Protein AF-A0A3M5FQ33-F1 (afdb_monomer)

Solvent-accessible surface area (backbone atoms only — not comparable to full-atom values): 16520 Å² total; per-residue (Å²): 130,88,76,82,61,100,46,73,65,63,58,57,71,30,34,37,80,88,41,33,61,64,54,51,51,47,48,50,53,25,56,71,36,46,85,63,79,51,74,35,72,46,76,41,37,38,54,44,98,86,71,50,72,44,37,26,41,37,37,46,52,69,48,56,50,100,86,26,49,74,74,46,78,52,69,52,78,41,83,42,37,75,59,52,51,50,54,50,52,49,49,52,52,50,52,52,49,52,54,53,44,63,75,68,64,42,12,36,37,39,36,44,31,56,96,57,37,86,80,45,88,77,38,52,36,43,66,34,69,48,31,35,45,76,38,64,35,83,47,58,88,80,48,46,58,42,69,58,60,54,64,75,27,36,36,78,91,40,36,65,61,51,53,49,45,51,51,51,25,56,68,35,45,83,66,77,52,74,37,72,48,75,44,38,38,48,30,71,89,64,53,74,42,38,30,39,40,37,50,50,70,50,53,50,99,86,23,43,40,44,35,37,41,34,38,36,36,86,42,38,71,58,53,53,52,51,54,50,51,53,52,50,52,51,51,52,51,52,49,55,53,51,52,53,53,50,51,53,52,40,53,51,52,36,52,51,19,55,51,43,31,52,53,17,51,52,44,32,55,52,16,60,72,52,45,84,83,12,53,71,51,32,55,53,17,52,52,47,28,52,49,18,49,54,48,35,56,53,34,53,52,54,53,57,63,75,74,109

pLDDT: mean 92.32, std 6.96, range [39.12, 98.56]

Secondary structure (DSSP, 8-state):
-----SSHHHHHTTB-HHHHHHHHHHHHHHHH-TTS-S-EEEEEEEE-TTS-EEEEEEEEEEEE-TT--EEEEEEEEEE-HHHHHHHHHHHHHHHHHHHHHHHH--EEEEEE-GGG-TT-TTPPEEE-HHHHHHTT--STTTS-SSHHHHHTTB-HHHHHHHHHHHHHHHH-TTS-S-EEEEEEEE-TTS-EEEEEEEEEEEE-TTS-EEEEEEEEEE-HHHHHHHHHHHHHHHHHHHHHHHHHHHHHHHHHHHHHHHHHHHHHHHHHHHHHHTGGGGHHHHHHHHHHHHHHHHHHHHHHHHHHHHT-

Radius of gyration: 44.94 Å; Cα contacts (8 Å, |Δi|>4): 399; chains: 1; bounding box: 89×51×137 Å

Sequence (308 aa):
FQSFPNVLASWADRLHPQDKQATLDAFAKHLNDRSGNTPYRVKNRLAMKNGTYRWFYAQGETLRDARGTPLRVAGSLRDIHDELERDLEHDVIITRFELAREMLSDGLWDMEVIAGDPVNARNPFWWSPQFRRLLGFETVEEFPDVLDSWASRLHPDDKERSLTAFGAHLNDRTGKTPFDIEYRLKMKTGEYRWFRARGQTRRNPEGIPLRVVGALVDVHLKHEQDALRDTEAQHQKNLEENITQLTQIVGTIQSIASQTNLLALNAAIEAARAGEAGRGFAVVADEVRKLATRTTEATEQAASMMSR

Nearest PDB structures (foldseek):
  3mr0-assembly2_B  TM=8.328E-01  e=2.052E-13  Burkholderia thailandensis E264
  8a7f-assembly1_A  TM=5.664E-01  e=5.615E-09  Pseudomonas putida KT2440
  6ph2-assembly2_D  TM=7.435E-01  e=2.831E-07  Brucella melitensis bv. 1 str. 16M
  8a6x-assembly1_B  TM=5.407E-01  e=4.986E-09  Pseudomonas putida KT2440
  6hmj-assembly2_D  TM=4.479E-01  e=1.017E-08  Nakamurella multipartita DSM 44233

Structure (mmCIF, N/CA/C/O backbone):
data_AF-A0A3M5FQ33-F1
#
_entry.id   AF-A0A3M5FQ33-F1
#
loop_
_atom_site.group_PDB
_atom_site.id
_atom_site.type_symbol
_atom_site.label_atom_id
_atom_site.label_alt_id
_atom_site.label_comp_id
_atom_site.label_asym_id
_atom_site.label_entity_id
_atom_site.label_seq_id
_atom_site.pdbx_PDB_ins_code
_atom_site.Cartn_x
_atom_site.Cartn_y
_atom_site.Cartn_z
_atom_site.occupancy
_atom_site.B_iso_or_equiv
_atom_site.auth_seq_id
_atom_site.auth_comp_id
_atom_site.auth_asym_id
_atom_site.auth_atom_id
_atom_site.pdbx_PDB_model_num
ATOM 1 N N . PHE A 1 1 ? 21.260 -34.114 -51.023 1.00 39.12 1 PHE A N 1
ATOM 2 C CA . PHE A 1 1 ? 21.438 -32.651 -51.073 1.00 39.12 1 PHE A CA 1
ATOM 3 C C . PHE A 1 1 ? 20.560 -32.100 -52.186 1.00 39.12 1 PHE A C 1
ATOM 5 O O . PHE A 1 1 ? 20.984 -32.140 -53.331 1.00 39.12 1 PHE A O 1
ATOM 12 N N . GLN A 1 2 ? 19.325 -31.665 -51.914 1.00 47.50 2 GLN A N 1
ATOM 13 C CA . GLN A 1 2 ? 18.609 -30.886 -52.932 1.00 47.50 2 GLN A CA 1
ATOM 14 C C . GLN A 1 2 ? 19.310 -29.530 -53.017 1.00 47.50 2 GLN A C 1
ATOM 16 O O . GLN A 1 2 ? 19.294 -28.748 -52.067 1.00 47.50 2 GLN A O 1
ATOM 21 N N . SER A 1 3 ? 20.054 -29.352 -54.106 1.00 52.97 3 SER A N 1
ATOM 22 C CA . SER A 1 3 ? 20.810 -28.151 -54.440 1.00 52.97 3 SER A CA 1
ATOM 23 C C . SER A 1 3 ? 19.900 -26.937 -54.334 1.00 52.97 3 SER A C 1
ATOM 25 O O . SER A 1 3 ? 18.831 -26.946 -54.933 1.00 52.97 3 SER A O 1
ATOM 27 N N . PHE A 1 4 ? 20.314 -25.913 -53.591 1.00 63.84 4 PHE A N 1
ATOM 28 C CA . PHE A 1 4 ? 19.670 -24.604 -53.616 1.00 63.84 4 PHE A CA 1
ATOM 29 C C . PHE A 1 4 ? 20.177 -23.889 -54.874 1.00 63.84 4 PHE A C 1
ATOM 31 O O . PHE A 1 4 ? 21.342 -23.486 -54.895 1.00 63.84 4 PHE A O 1
ATOM 38 N N . PRO A 1 5 ? 19.393 -23.830 -55.966 1.00 72.38 5 PRO A N 1
ATOM 39 C CA . PRO A 1 5 ? 19.898 -23.289 -57.214 1.00 72.38 5 PRO A CA 1
ATOM 40 C C . PRO A 1 5 ? 20.062 -21.776 -57.064 1.00 72.38 5 PRO A C 1
ATOM 42 O O . PRO A 1 5 ? 19.206 -21.114 -56.477 1.00 72.38 5 PRO A O 1
ATOM 45 N N . ASN A 1 6 ? 21.153 -21.230 -57.605 1.00 76.19 6 ASN A N 1
ATOM 46 C CA . ASN A 1 6 ? 21.474 -19.799 -57.570 1.00 76.19 6 ASN A CA 1
ATOM 47 C C . ASN A 1 6 ? 20.593 -19.008 -58.559 1.00 76.19 6 ASN A C 1
ATOM 49 O O . ASN A 1 6 ? 21.090 -18.374 -59.486 1.00 76.19 6 ASN A O 1
ATOM 53 N N . VAL A 1 7 ? 19.273 -19.093 -58.386 1.00 81.00 7 VAL A N 1
ATOM 54 C CA . VAL A 1 7 ? 18.245 -18.433 -59.199 1.00 81.00 7 VAL A CA 1
ATOM 55 C C . VAL A 1 7 ? 17.264 -17.707 -58.287 1.00 81.00 7 VAL A C 1
ATOM 57 O O . VAL A 1 7 ? 16.931 -18.198 -57.215 1.00 81.00 7 VAL A O 1
ATOM 60 N N . LEU A 1 8 ? 16.762 -16.549 -58.713 1.00 75.94 8 LEU A N 1
ATOM 61 C CA . LEU A 1 8 ? 15.898 -15.703 -57.880 1.00 75.94 8 LEU A CA 1
ATOM 62 C C . LEU A 1 8 ? 14.641 -16.433 -57.369 1.00 75.94 8 LEU A C 1
ATOM 64 O O . LEU A 1 8 ? 14.233 -16.231 -56.226 1.00 75.94 8 LEU A O 1
ATOM 68 N N . ALA A 1 9 ? 14.063 -17.313 -58.193 1.00 80.00 9 ALA A N 1
ATOM 69 C CA . ALA A 1 9 ? 12.876 -18.090 -57.842 1.00 80.00 9 ALA A CA 1
ATOM 70 C C . ALA A 1 9 ? 13.089 -18.969 -56.595 1.00 80.00 9 ALA A C 1
ATOM 72 O O . ALA A 1 9 ? 12.206 -19.043 -55.747 1.00 80.00 9 ALA A O 1
ATOM 73 N N . SER A 1 10 ? 14.283 -19.550 -56.415 1.00 80.69 10 SER A N 1
ATOM 74 C CA . SER A 1 10 ? 14.558 -20.444 -55.280 1.00 80.69 10 SER A CA 1
ATOM 75 C C . SER A 1 10 ? 14.548 -19.717 -53.934 1.00 80.69 10 SER A C 1
ATOM 77 O O . SER A 1 10 ? 14.151 -20.286 -52.917 1.00 80.69 10 SER A O 1
ATOM 79 N N . TRP A 1 11 ? 14.955 -18.447 -53.927 1.00 84.06 11 TRP A N 1
ATOM 80 C CA . TRP A 1 11 ? 14.825 -17.569 -52.772 1.00 84.06 11 TRP A CA 1
ATOM 81 C C . TRP A 1 11 ? 13.379 -17.095 -52.594 1.00 84.06 11 TRP A C 1
ATOM 83 O O . TRP A 1 11 ? 12.848 -17.172 -51.487 1.00 84.06 11 TRP A O 1
ATOM 93 N N . ALA A 1 12 ? 12.724 -16.665 -53.677 1.00 85.50 12 ALA A N 1
ATOM 94 C CA . ALA A 1 12 ? 11.356 -16.154 -53.631 1.00 85.50 12 ALA A CA 1
ATOM 95 C C . ALA A 1 12 ? 10.343 -17.197 -53.121 1.00 85.50 12 ALA A C 1
ATOM 97 O O . ALA A 1 12 ? 9.366 -16.841 -52.464 1.00 85.50 12 ALA A O 1
ATOM 98 N N . ASP A 1 13 ? 10.578 -18.482 -53.379 1.00 88.81 13 ASP A N 1
ATOM 99 C CA . ASP A 1 13 ? 9.723 -19.582 -52.917 1.00 88.81 13 ASP A CA 1
ATOM 100 C C . ASP A 1 13 ? 9.889 -19.918 -51.433 1.00 88.81 13 ASP A C 1
ATOM 102 O O . ASP A 1 13 ? 9.043 -20.599 -50.860 1.00 88.81 13 ASP A O 1
ATOM 106 N N . ARG A 1 14 ? 10.939 -19.403 -50.786 1.00 89.25 14 ARG A N 1
ATOM 107 C CA . ARG A 1 14 ? 11.140 -19.530 -49.336 1.00 89.25 14 ARG A CA 1
ATOM 108 C C . ARG A 1 14 ? 10.591 -18.362 -48.536 1.00 89.25 14 ARG A C 1
ATOM 110 O O . ARG A 1 14 ? 10.575 -18.447 -47.309 1.00 89.25 14 ARG A O 1
ATOM 117 N N . LEU A 1 15 ? 10.172 -17.287 -49.197 1.00 93.62 15 LEU A N 1
ATOM 118 C CA . LEU A 1 15 ? 9.520 -16.170 -48.529 1.00 93.62 15 LEU A CA 1
ATOM 119 C C . LEU A 1 15 ? 8.188 -16.630 -47.953 1.00 93.62 15 LEU A C 1
ATOM 121 O O . LEU A 1 15 ? 7.402 -17.297 -48.628 1.00 93.62 15 LEU A O 1
ATOM 125 N N . HIS A 1 16 ? 7.919 -16.231 -46.715 1.00 95.50 16 HIS A N 1
ATOM 126 C CA . HIS A 1 16 ? 6.606 -16.433 -46.128 1.00 95.50 16 HIS A CA 1
ATOM 127 C C . HIS A 1 16 ? 5.525 -15.794 -47.019 1.00 95.50 16 HIS A C 1
ATOM 129 O O . HIS A 1 16 ? 5.730 -14.672 -47.494 1.00 95.50 16 HIS A O 1
ATOM 135 N N . PRO A 1 17 ? 4.364 -16.446 -47.236 1.00 94.94 17 PRO A N 1
ATOM 136 C CA . PRO A 1 17 ? 3.350 -15.971 -48.180 1.00 94.94 17 PRO A CA 1
ATOM 137 C C . PRO A 1 17 ? 2.920 -14.511 -47.975 1.00 94.94 17 PRO A C 1
ATOM 139 O O . PRO A 1 17 ? 2.756 -13.780 -48.946 1.00 94.94 17 PRO A O 1
ATOM 142 N N . GLN A 1 18 ? 2.802 -14.070 -46.718 1.00 96.38 18 GLN A N 1
ATOM 143 C CA . GLN A 1 18 ? 2.435 -12.687 -46.374 1.00 96.38 18 GLN A CA 1
ATOM 144 C C . GLN A 1 18 ? 3.541 -11.660 -46.675 1.00 96.38 18 GLN A C 1
ATOM 146 O O . GLN A 1 18 ? 3.238 -10.493 -46.898 1.00 96.38 18 GLN A O 1
ATOM 151 N N . ASP A 1 19 ? 4.808 -12.080 -46.706 1.00 95.38 19 ASP A N 1
ATOM 152 C CA . ASP A 1 19 ? 5.952 -11.179 -46.898 1.00 95.38 19 ASP A CA 1
ATOM 153 C C . ASP A 1 19 ? 6.406 -11.161 -48.366 1.00 95.38 19 ASP A C 1
ATOM 155 O O . ASP A 1 19 ? 7.109 -10.240 -48.790 1.00 95.38 19 ASP A O 1
ATOM 159 N N . LYS A 1 20 ? 6.021 -12.184 -49.147 1.00 93.50 20 LYS A N 1
ATOM 160 C CA . LYS A 1 20 ? 6.516 -12.442 -50.506 1.00 93.50 20 LYS A CA 1
ATOM 161 C C . LYS A 1 20 ? 6.286 -11.256 -51.438 1.00 93.50 20 LYS A C 1
ATOM 163 O O . LYS A 1 20 ? 7.246 -10.771 -52.029 1.00 93.50 20 LYS A O 1
ATOM 168 N N . GLN A 1 21 ? 5.051 -10.761 -51.526 1.00 94.19 21 GLN A N 1
ATOM 169 C CA . GLN A 1 21 ? 4.707 -9.663 -52.435 1.00 94.19 21 GLN A CA 1
ATOM 170 C C . GLN A 1 21 ? 5.479 -8.382 -52.086 1.00 94.19 21 GLN A C 1
ATOM 172 O O . GLN A 1 21 ? 6.223 -7.868 -52.915 1.00 94.19 21 GLN A O 1
ATOM 177 N N . ALA A 1 22 ? 5.399 -7.936 -50.829 1.00 95.12 22 ALA A N 1
ATOM 178 C CA . ALA A 1 22 ? 6.075 -6.722 -50.372 1.00 95.12 22 ALA A CA 1
ATOM 179 C C . ALA A 1 22 ? 7.606 -6.789 -50.542 1.00 95.12 22 ALA A C 1
ATOM 181 O O . ALA A 1 22 ? 8.237 -5.807 -50.935 1.00 95.12 22 ALA A O 1
ATOM 182 N N . THR A 1 23 ? 8.210 -7.956 -50.288 1.00 94.50 23 THR A N 1
ATOM 183 C CA . THR A 1 23 ? 9.653 -8.175 -50.475 1.00 94.50 23 THR A CA 1
ATOM 184 C C . THR A 1 23 ? 10.045 -8.057 -51.952 1.00 94.50 23 THR A C 1
ATOM 186 O O . THR A 1 23 ? 11.031 -7.393 -52.279 1.00 94.50 23 THR A O 1
ATOM 189 N N . LEU A 1 24 ? 9.281 -8.687 -52.852 1.00 93.25 24 LEU A N 1
ATOM 190 C CA . LEU A 1 24 ? 9.549 -8.649 -54.291 1.00 93.25 24 LEU A CA 1
ATOM 191 C C . LEU A 1 24 ? 9.332 -7.250 -54.875 1.00 93.25 24 LEU A C 1
ATOM 193 O O . LEU A 1 24 ? 10.144 -6.810 -55.686 1.00 93.25 24 LEU A O 1
ATOM 197 N N . ASP A 1 25 ? 8.314 -6.525 -54.417 1.00 94.69 25 ASP A N 1
ATOM 198 C CA . ASP A 1 25 ? 8.051 -5.150 -54.845 1.00 94.69 25 ASP A CA 1
ATOM 199 C C . ASP A 1 25 ? 9.173 -4.202 -54.411 1.00 94.69 25 ASP A C 1
ATOM 201 O O . ASP A 1 25 ? 9.647 -3.390 -55.208 1.00 94.69 25 ASP A O 1
ATOM 205 N N . ALA A 1 26 ? 9.666 -4.339 -53.175 1.00 94.25 26 ALA A N 1
ATOM 206 C CA . ALA A 1 26 ? 10.819 -3.581 -52.696 1.00 94.25 26 ALA A CA 1
ATOM 207 C C . ALA A 1 26 ? 12.081 -3.881 -53.522 1.00 94.25 26 ALA A C 1
ATOM 209 O O . ALA A 1 26 ? 12.844 -2.968 -53.853 1.00 94.25 26 ALA A O 1
ATOM 210 N N . PHE A 1 27 ? 12.283 -5.146 -53.899 1.00 93.31 27 PHE A N 1
ATOM 211 C CA . PHE A 1 27 ? 13.401 -5.556 -54.743 1.00 93.31 27 PHE A CA 1
ATOM 212 C C . PHE A 1 27 ? 13.279 -5.002 -56.170 1.00 93.31 27 PHE A C 1
ATOM 214 O O . PHE A 1 27 ? 14.234 -4.435 -56.702 1.00 93.31 27 PHE A O 1
ATOM 221 N N . ALA A 1 28 ? 12.092 -5.083 -56.774 1.00 93.25 28 ALA A N 1
ATOM 222 C CA . ALA A 1 28 ? 11.814 -4.528 -58.095 1.00 93.25 28 ALA A CA 1
ATOM 223 C C . ALA A 1 28 ? 11.979 -3.003 -58.112 1.00 93.25 28 ALA A C 1
ATOM 225 O O . ALA A 1 28 ? 12.606 -2.462 -59.021 1.00 93.25 28 ALA A O 1
ATOM 226 N N . LYS A 1 29 ? 11.483 -2.305 -57.083 1.00 93.94 29 LYS A N 1
ATOM 227 C CA . LYS A 1 29 ? 11.649 -0.854 -56.924 1.00 93.94 29 LYS A CA 1
ATOM 228 C C . LYS A 1 29 ? 13.127 -0.464 -56.856 1.00 93.94 29 LYS A C 1
ATOM 230 O O . LYS A 1 29 ? 13.535 0.458 -57.555 1.00 93.94 29 LYS A O 1
ATOM 235 N N . HIS A 1 30 ? 13.930 -1.191 -56.072 1.00 93.50 30 HIS A N 1
ATOM 236 C CA . HIS A 1 30 ? 15.380 -0.993 -56.014 1.00 93.50 30 HIS A CA 1
ATOM 237 C C . HIS A 1 30 ? 16.031 -1.162 -57.392 1.00 93.50 30 HIS A C 1
ATOM 239 O O . HIS A 1 30 ? 16.796 -0.302 -57.821 1.00 93.50 30 HIS A O 1
ATOM 245 N N . LEU A 1 31 ? 15.719 -2.238 -58.119 1.00 92.12 31 LEU A N 1
ATOM 246 C CA . LEU A 1 31 ? 16.333 -2.512 -59.422 1.00 92.12 31 LEU A CA 1
ATOM 247 C C . LEU A 1 31 ? 15.923 -1.509 -60.504 1.00 92.12 31 LEU A C 1
ATOM 249 O O . LEU A 1 31 ? 16.778 -1.064 -61.275 1.00 92.12 31 LEU A O 1
ATOM 253 N N . ASN A 1 32 ? 14.649 -1.120 -60.526 1.00 92.88 32 ASN A N 1
ATOM 254 C CA . ASN A 1 32 ? 14.094 -0.205 -61.521 1.00 92.88 32 ASN A CA 1
ATOM 255 C C . ASN A 1 32 ? 14.538 1.250 -61.321 1.00 92.88 32 ASN A C 1
ATOM 257 O O . ASN A 1 32 ? 14.496 2.036 -62.269 1.00 92.88 32 ASN A O 1
ATOM 261 N N . ASP A 1 33 ? 15.008 1.612 -60.127 1.00 92.38 33 ASP A N 1
ATOM 262 C CA . ASP A 1 33 ? 15.613 2.915 -59.888 1.00 92.38 33 ASP A 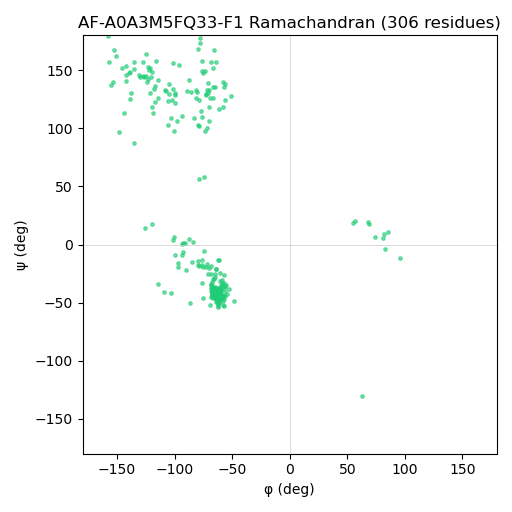CA 1
ATOM 263 C C . ASP A 1 33 ? 17.012 3.010 -60.518 1.00 92.38 33 ASP A C 1
ATOM 265 O O . ASP A 1 33 ? 18.020 2.601 -59.936 1.00 92.38 33 ASP A O 1
ATOM 269 N N . ARG A 1 34 ? 17.077 3.606 -61.713 1.00 90.44 34 ARG A N 1
ATOM 270 C CA . ARG A 1 34 ? 18.330 3.832 -62.451 1.00 90.44 34 ARG A CA 1
ATOM 271 C C . ARG A 1 34 ? 19.303 4.772 -61.746 1.00 90.44 34 ARG A C 1
ATOM 273 O O . ARG A 1 34 ? 20.490 4.718 -62.050 1.00 90.44 34 ARG A O 1
ATOM 280 N N . SER A 1 35 ? 18.824 5.611 -60.826 1.00 88.44 35 SER A N 1
ATOM 281 C CA . SER A 1 35 ? 19.685 6.523 -60.070 1.00 88.44 35 SER A CA 1
ATOM 282 C C . SER A 1 35 ? 20.491 5.806 -58.983 1.00 88.44 35 SER A C 1
ATOM 284 O O . SER A 1 35 ? 21.500 6.335 -58.529 1.00 88.44 35 SER A O 1
ATOM 286 N N . GLY A 1 36 ? 20.067 4.599 -58.582 1.00 86.12 36 GLY A N 1
ATOM 287 C CA . GLY A 1 36 ? 20.694 3.827 -57.508 1.00 86.12 36 GLY A CA 1
ATOM 288 C C . GLY A 1 36 ? 20.401 4.351 -56.098 1.00 86.12 36 GLY A C 1
ATOM 289 O O . GLY A 1 36 ? 20.962 3.827 -55.140 1.00 86.12 36 GLY A O 1
ATOM 290 N N . ASN A 1 37 ? 19.519 5.343 -55.955 1.00 88.94 37 ASN A N 1
ATOM 291 C CA . ASN A 1 37 ? 19.249 6.012 -54.681 1.00 88.94 37 ASN A CA 1
ATOM 292 C C . ASN A 1 37 ? 18.215 5.295 -53.810 1.00 88.94 37 ASN A C 1
ATOM 294 O O . ASN A 1 37 ? 18.092 5.592 -52.626 1.00 88.94 37 ASN A O 1
ATOM 298 N N . THR A 1 38 ? 17.457 4.359 -54.372 1.00 91.94 38 THR A N 1
ATOM 299 C CA . THR A 1 38 ? 16.500 3.542 -53.628 1.00 91.94 38 THR A CA 1
ATOM 300 C C . THR A 1 38 ? 17.246 2.373 -52.995 1.00 91.94 38 THR A C 1
ATOM 302 O O . THR A 1 38 ? 17.636 1.480 -53.735 1.00 91.94 38 THR A O 1
ATOM 305 N N . PRO A 1 39 ? 17.454 2.302 -51.670 1.00 91.12 39 PRO A N 1
ATOM 306 C CA . PRO A 1 39 ? 18.118 1.158 -51.047 1.00 91.12 39 PRO A CA 1
ATOM 307 C C . PRO A 1 39 ? 17.203 -0.075 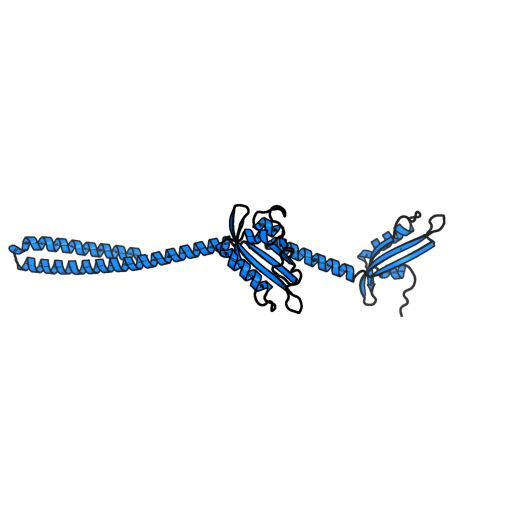-51.009 1.00 91.12 39 PRO A C 1
ATOM 309 O O . PRO A 1 39 ? 15.989 0.050 -50.842 1.00 91.12 39 PRO A O 1
ATOM 312 N N . TYR A 1 40 ? 17.784 -1.277 -51.081 1.00 94.31 40 TYR A N 1
ATOM 313 C CA . TYR A 1 40 ? 17.074 -2.516 -50.755 1.00 94.31 40 TYR A CA 1
ATOM 314 C C . TYR A 1 40 ? 17.409 -2.940 -49.326 1.00 94.31 40 TYR A C 1
ATOM 316 O O . TYR A 1 40 ? 18.522 -3.392 -49.055 1.00 94.31 40 TYR A O 1
ATOM 324 N N . ARG A 1 41 ? 16.456 -2.756 -48.409 1.00 95.50 41 ARG A N 1
ATOM 325 C CA . ARG A 1 41 ? 16.540 -3.152 -46.995 1.00 95.50 41 ARG A CA 1
ATOM 326 C C . ARG A 1 41 ? 15.164 -3.622 -46.543 1.00 95.50 41 ARG A C 1
ATOM 328 O O . ARG A 1 41 ? 14.236 -2.820 -46.501 1.00 95.50 41 ARG A O 1
ATOM 335 N N . VAL A 1 42 ? 15.023 -4.904 -46.226 1.00 95.62 42 VAL A N 1
ATOM 336 C CA . VAL A 1 42 ? 13.736 -5.507 -45.854 1.00 95.62 42 VAL A CA 1
ATOM 337 C C . VAL A 1 42 ? 13.906 -6.485 -44.698 1.00 95.62 42 VAL A C 1
ATOM 339 O O . VAL A 1 42 ? 14.936 -7.149 -44.578 1.00 95.62 42 VAL A O 1
ATOM 342 N N . LYS A 1 43 ? 12.882 -6.580 -43.847 1.00 96.12 43 LYS A N 1
ATOM 343 C CA . LYS A 1 43 ? 12.731 -7.672 -42.882 1.00 96.12 43 LYS A CA 1
ATOM 344 C C . LYS A 1 43 ? 11.700 -8.645 -43.439 1.00 96.12 43 LYS A C 1
ATOM 346 O O . LYS A 1 43 ? 10.593 -8.225 -43.762 1.00 96.12 43 LYS A O 1
ATOM 351 N N . ASN A 1 44 ? 12.057 -9.913 -43.575 1.00 95.81 44 ASN A N 1
ATOM 352 C CA . ASN A 1 44 ? 11.182 -10.929 -44.147 1.00 95.81 44 ASN A CA 1
ATOM 353 C C . ASN A 1 44 ? 11.392 -12.287 -43.485 1.00 95.81 44 ASN A C 1
ATOM 355 O O . ASN A 1 44 ? 12.476 -12.613 -43.001 1.00 95.81 44 ASN A O 1
ATOM 359 N N . ARG A 1 45 ? 10.341 -13.099 -43.468 1.00 96.50 45 ARG A N 1
ATOM 360 C CA . ARG A 1 45 ? 10.416 -14.473 -42.984 1.00 96.50 45 ARG A CA 1
ATOM 361 C C . ARG A 1 45 ? 10.869 -15.405 -44.100 1.00 96.50 45 ARG A C 1
ATOM 363 O O . ARG A 1 45 ? 10.300 -15.395 -45.194 1.00 96.50 45 ARG A O 1
ATOM 370 N N . LEU A 1 46 ? 11.859 -16.243 -43.798 1.00 94.50 46 LEU A N 1
ATOM 371 C CA . LEU A 1 46 ? 12.365 -17.283 -44.693 1.00 94.50 46 LEU A CA 1
ATOM 372 C C . LEU A 1 46 ? 12.151 -18.674 -44.098 1.00 94.50 46 LEU A C 1
ATOM 374 O O . LEU A 1 46 ? 12.423 -18.904 -42.917 1.00 94.50 46 LEU A O 1
ATOM 378 N N . ALA A 1 47 ? 11.693 -19.600 -44.939 1.00 93.56 47 ALA A N 1
ATOM 379 C CA . ALA A 1 47 ? 11.506 -21.000 -44.587 1.00 93.56 47 ALA A CA 1
ATOM 380 C C . ALA A 1 47 ? 12.853 -21.712 -44.363 1.00 93.56 47 ALA A C 1
ATOM 382 O O . ALA A 1 47 ? 13.742 -21.730 -45.225 1.00 93.56 47 ALA A O 1
ATOM 383 N N . MET A 1 48 ? 12.972 -22.341 -43.200 1.00 90.69 48 MET A N 1
ATOM 384 C CA . MET A 1 48 ? 14.063 -23.210 -42.783 1.00 90.69 48 MET A CA 1
ATOM 385 C C . MET A 1 48 ? 13.918 -24.613 -43.371 1.00 90.69 48 MET A C 1
ATOM 387 O O . MET A 1 48 ? 12.874 -25.000 -43.893 1.00 90.69 48 MET A O 1
ATOM 391 N N . LYS A 1 49 ? 14.979 -25.424 -43.264 1.00 86.19 49 LYS A N 1
ATOM 392 C CA . LYS A 1 49 ? 14.973 -26.815 -43.759 1.00 86.19 49 LYS A CA 1
ATOM 393 C C . LYS A 1 49 ? 13.888 -27.687 -43.117 1.00 86.19 49 LYS A C 1
ATOM 395 O O . LYS A 1 49 ? 13.420 -28.620 -43.751 1.00 86.19 49 LYS A O 1
ATOM 400 N N . ASN A 1 50 ? 13.524 -27.395 -41.874 1.00 87.88 50 ASN A N 1
ATOM 401 C CA . ASN A 1 50 ? 12.494 -28.093 -41.104 1.00 87.88 50 ASN A CA 1
ATOM 402 C C . ASN A 1 50 ? 11.076 -27.528 -41.339 1.00 87.88 50 ASN A C 1
ATOM 404 O O . ASN A 1 50 ? 10.147 -27.952 -40.664 1.00 87.88 50 ASN A O 1
ATOM 408 N N . GLY A 1 51 ? 10.905 -26.565 -42.254 1.00 86.31 51 GLY A N 1
ATOM 409 C CA . GLY A 1 51 ? 9.613 -25.945 -42.558 1.00 86.31 51 GLY A CA 1
ATOM 410 C C . GLY A 1 51 ? 9.194 -24.813 -41.615 1.00 86.31 51 GLY A C 1
ATOM 411 O O . GLY A 1 51 ? 8.174 -24.179 -41.873 1.00 86.31 51 GLY A O 1
ATOM 412 N N . THR A 1 52 ? 9.963 -24.511 -40.560 1.00 93.38 52 THR A N 1
ATOM 413 C CA . THR A 1 52 ? 9.695 -23.333 -39.721 1.00 93.38 52 THR A CA 1
ATOM 414 C C . THR A 1 52 ? 10.149 -22.057 -40.421 1.00 93.38 52 THR A C 1
ATOM 416 O O . THR A 1 52 ? 10.996 -22.090 -41.310 1.00 93.38 52 THR A O 1
ATOM 419 N N . TYR A 1 53 ? 9.600 -20.911 -40.030 1.00 94.75 53 TYR A N 1
ATOM 420 C CA . TYR A 1 53 ? 10.024 -19.615 -40.553 1.00 94.75 53 TYR A CA 1
ATOM 421 C C . TYR A 1 53 ? 10.864 -18.877 -39.518 1.00 94.75 53 TYR A C 1
ATOM 423 O O . TYR A 1 53 ? 10.497 -18.845 -38.347 1.00 94.75 53 TYR A O 1
ATOM 431 N N . ARG A 1 54 ? 11.951 -18.237 -39.958 1.00 96.12 54 ARG A N 1
ATOM 432 C CA . ARG A 1 54 ? 12.705 -17.277 -39.136 1.00 96.12 54 ARG A CA 1
ATOM 433 C C . ARG A 1 54 ? 12.783 -15.925 -39.825 1.00 96.12 54 ARG A C 1
ATOM 435 O O . ARG A 1 54 ? 12.719 -15.852 -41.054 1.00 96.12 54 ARG A O 1
ATOM 442 N N . TRP A 1 55 ? 12.908 -14.866 -39.032 1.00 96.56 55 TRP A N 1
ATOM 443 C CA . TRP A 1 55 ? 13.040 -13.500 -39.528 1.00 96.56 55 TRP A CA 1
ATOM 444 C C . TRP A 1 55 ? 14.472 -13.211 -39.971 1.00 96.56 55 TRP A C 1
ATOM 446 O O . TRP A 1 55 ? 15.419 -13.428 -39.221 1.00 96.56 55 TRP A O 1
ATOM 456 N N . PHE A 1 56 ? 14.615 -12.652 -41.167 1.00 95.81 56 PHE A N 1
ATOM 457 C CA . PHE A 1 56 ? 15.880 -12.169 -41.702 1.00 95.81 56 PHE A CA 1
ATOM 458 C C . PHE A 1 56 ? 15.792 -10.689 -42.016 1.00 95.81 56 PHE A C 1
ATOM 460 O O . PHE A 1 56 ? 14.774 -10.193 -42.491 1.00 95.81 56 PHE A O 1
ATOM 467 N N . TYR A 1 57 ? 16.897 -9.994 -41.786 1.00 96.50 57 TYR A N 1
ATOM 468 C CA . TYR A 1 57 ? 17.167 -8.699 -42.373 1.00 96.50 57 TYR A CA 1
ATOM 469 C C . TYR A 1 57 ? 17.974 -8.911 -43.651 1.00 96.50 57 TYR A C 1
ATOM 471 O O . TYR A 1 57 ? 19.136 -9.327 -43.602 1.00 96.50 57 TYR A O 1
ATOM 479 N N . ALA A 1 58 ? 17.340 -8.651 -44.790 1.00 94.50 58 ALA A N 1
ATOM 480 C CA . ALA A 1 58 ? 17.971 -8.688 -46.096 1.00 94.50 58 ALA A CA 1
ATOM 481 C C . ALA A 1 58 ? 18.325 -7.266 -46.529 1.00 94.50 58 ALA A C 1
ATOM 483 O O . ALA A 1 58 ? 17.471 -6.377 -46.531 1.00 94.50 58 ALA A O 1
ATOM 484 N N . GLN A 1 59 ? 19.572 -7.057 -46.937 1.00 95.19 59 GLN A N 1
ATOM 485 C CA . GLN A 1 59 ? 19.989 -5.813 -47.574 1.00 95.19 59 GLN A CA 1
ATOM 486 C C . GLN A 1 59 ? 20.851 -6.093 -48.794 1.00 95.19 59 GLN A C 1
ATOM 488 O O . GLN A 1 59 ? 21.542 -7.110 -48.839 1.00 95.19 59 GLN A O 1
ATOM 493 N N . GLY A 1 60 ? 20.825 -5.200 -49.776 1.00 91.00 60 GLY A N 1
ATOM 494 C CA . GLY A 1 60 ? 21.622 -5.368 -50.982 1.00 91.00 60 GLY A CA 1
ATOM 495 C C . GLY A 1 60 ? 21.917 -4.073 -51.717 1.00 91.00 60 GLY A C 1
ATOM 496 O O . GLY A 1 60 ? 21.202 -3.080 -51.586 1.00 91.00 60 GLY A O 1
ATOM 497 N N . GLU A 1 61 ? 22.986 -4.130 -52.499 1.00 89.44 61 GLU A N 1
ATOM 498 C CA . GLU A 1 61 ? 23.448 -3.087 -53.399 1.00 89.44 61 GLU A CA 1
ATOM 499 C C . GLU A 1 61 ? 23.517 -3.625 -54.828 1.00 89.44 61 GLU A C 1
ATOM 501 O O . GLU A 1 61 ? 23.754 -4.815 -55.064 1.00 89.44 61 GLU A O 1
ATOM 506 N N . THR A 1 62 ? 23.319 -2.727 -55.791 1.00 94.31 62 THR A N 1
ATOM 507 C CA . THR A 1 62 ? 23.314 -3.061 -57.214 1.00 94.31 62 THR A CA 1
ATOM 508 C C . THR A 1 62 ? 24.408 -2.289 -57.936 1.00 94.31 62 THR A C 1
ATOM 510 O O . THR A 1 62 ? 24.365 -1.062 -58.005 1.00 94.31 62 THR A O 1
ATOM 513 N N . LEU A 1 63 ? 25.353 -3.015 -58.529 1.00 93.25 63 LEU A N 1
ATOM 514 C CA . LEU A 1 63 ? 26.292 -2.480 -59.508 1.00 93.25 63 LEU A CA 1
ATOM 515 C C . LEU A 1 63 ? 25.543 -2.198 -60.810 1.00 93.25 63 LEU A C 1
ATOM 517 O O . LEU A 1 63 ? 24.803 -3.060 -61.294 1.00 93.25 63 LEU A O 1
ATOM 521 N N . ARG A 1 64 ? 25.757 -1.018 -61.389 1.00 92.62 64 ARG A N 1
ATOM 522 C CA . ARG A 1 64 ? 25.062 -0.546 -62.593 1.00 92.62 64 ARG A CA 1
ATOM 523 C C . ARG A 1 64 ? 26.044 -0.097 -63.669 1.00 92.62 64 ARG A C 1
ATOM 525 O O . ARG A 1 64 ? 27.187 0.233 -63.364 1.00 92.62 64 ARG A O 1
ATOM 532 N N . ASP A 1 65 ? 25.592 -0.095 -64.920 1.00 93.88 65 ASP A N 1
ATOM 533 C CA . ASP A 1 65 ? 26.329 0.503 -66.036 1.00 93.88 65 ASP A CA 1
ATOM 534 C C . ASP A 1 65 ? 26.197 2.042 -66.063 1.00 93.88 65 ASP A C 1
ATOM 536 O O . ASP A 1 65 ? 25.467 2.643 -65.273 1.00 93.88 65 ASP A O 1
ATOM 540 N N . ALA A 1 66 ? 26.867 2.693 -67.020 1.00 91.25 66 ALA A N 1
ATOM 541 C CA . ALA A 1 66 ? 26.822 4.149 -67.199 1.00 91.25 66 ALA A CA 1
ATOM 542 C C . ALA A 1 66 ? 25.423 4.713 -67.542 1.00 91.25 66 ALA A C 1
ATOM 544 O O . ALA A 1 66 ? 25.222 5.923 -67.493 1.00 91.25 66 ALA A O 1
ATOM 545 N N . ARG A 1 67 ? 24.454 3.862 -67.907 1.00 90.25 67 ARG A N 1
ATOM 546 C CA . ARG A 1 67 ? 23.060 4.231 -68.207 1.00 90.25 67 ARG A CA 1
ATOM 547 C C . ARG A 1 67 ? 22.107 3.908 -67.043 1.00 90.25 67 ARG A C 1
ATOM 549 O O . ARG A 1 67 ? 20.896 4.102 -67.182 1.00 90.25 67 ARG A O 1
ATOM 556 N N . GLY A 1 68 ? 22.634 3.431 -65.911 1.00 88.50 68 GLY A N 1
ATOM 557 C CA . GLY A 1 68 ? 21.874 3.060 -64.715 1.00 88.50 68 GLY A CA 1
ATOM 558 C C . GLY A 1 68 ? 21.247 1.661 -64.765 1.00 88.50 68 GLY A C 1
ATOM 559 O O . GLY A 1 68 ? 20.447 1.314 -63.888 1.00 88.50 68 GLY A O 1
ATOM 560 N N . THR A 1 69 ? 21.588 0.841 -65.763 1.00 92.69 69 THR A N 1
ATOM 561 C CA . THR A 1 69 ? 21.080 -0.531 -65.907 1.00 92.69 69 THR A CA 1
ATOM 562 C C . THR A 1 69 ? 21.721 -1.445 -64.856 1.00 92.69 69 THR A C 1
ATOM 564 O O . THR A 1 69 ? 22.950 -1.463 -64.767 1.00 92.69 69 THR A O 1
ATOM 567 N N . PRO A 1 70 ? 20.948 -2.225 -64.074 1.00 92.31 70 PRO A N 1
ATOM 568 C CA . PRO A 1 70 ? 21.491 -3.239 -63.166 1.00 92.31 70 PRO A CA 1
ATOM 569 C C . PRO A 1 70 ? 22.385 -4.259 -63.883 1.00 92.31 70 PRO A C 1
ATOM 571 O O . PRO A 1 70 ? 21.935 -4.934 -64.805 1.00 92.31 70 PRO A O 1
ATOM 574 N N . LEU A 1 71 ? 23.629 -4.409 -63.427 1.00 92.31 71 LEU A N 1
ATOM 575 C CA . LEU A 1 71 ? 24.569 -5.436 -63.890 1.00 92.31 71 LEU A CA 1
ATOM 576 C C . LEU A 1 71 ? 24.688 -6.589 -62.891 1.00 92.31 71 LEU A C 1
ATOM 578 O O . LEU A 1 71 ? 24.747 -7.752 -63.282 1.00 92.31 71 LEU A O 1
ATOM 582 N N . ARG A 1 72 ? 24.749 -6.277 -61.591 1.00 89.31 72 ARG A N 1
ATOM 583 C CA . ARG A 1 72 ? 24.919 -7.283 -60.537 1.00 89.31 72 ARG A CA 1
ATOM 584 C C . ARG A 1 72 ? 24.325 -6.801 -59.227 1.00 89.31 72 ARG A C 1
ATOM 586 O O . ARG A 1 72 ? 24.533 -5.655 -58.854 1.00 89.31 72 ARG A O 1
ATOM 593 N N . VAL A 1 73 ? 23.671 -7.705 -58.505 1.00 89.25 73 VAL A N 1
ATOM 594 C CA . VAL A 1 73 ? 23.201 -7.469 -57.137 1.00 89.25 73 VAL A CA 1
ATOM 595 C C . VAL A 1 73 ? 24.065 -8.270 -56.175 1.00 89.25 73 VAL A C 1
ATOM 597 O O . VAL A 1 73 ? 24.312 -9.457 -56.399 1.00 89.25 73 VAL A O 1
ATOM 600 N N . ALA A 1 74 ? 24.520 -7.628 -55.108 1.00 88.69 74 ALA A N 1
ATOM 601 C CA . ALA A 1 74 ? 25.147 -8.285 -53.973 1.00 88.69 74 ALA A CA 1
ATOM 602 C C . ALA A 1 74 ? 24.380 -7.906 -52.710 1.00 88.69 74 ALA A C 1
ATOM 604 O O . ALA A 1 74 ? 23.968 -6.762 -52.552 1.00 88.69 74 ALA A O 1
ATOM 605 N N . GLY A 1 75 ? 24.173 -8.857 -51.809 1.00 90.12 75 GLY A N 1
ATOM 606 C CA . GLY A 1 75 ? 23.443 -8.595 -50.579 1.00 90.12 75 GLY A CA 1
ATOM 607 C C . GLY A 1 75 ? 23.854 -9.512 -49.447 1.00 90.12 75 GLY A C 1
ATOM 608 O O . GLY A 1 75 ? 24.545 -10.510 -49.655 1.00 90.12 75 GLY A O 1
ATOM 609 N N . SER A 1 76 ? 23.417 -9.157 -48.247 1.00 91.31 76 SER A N 1
ATOM 610 C CA . SER A 1 76 ? 23.565 -9.965 -47.048 1.00 91.31 76 SER A CA 1
ATOM 611 C C . SER A 1 76 ? 22.199 -10.316 -46.470 1.00 91.31 76 SER A C 1
ATOM 613 O O . SER A 1 76 ? 21.229 -9.565 -46.582 1.00 91.31 76 SER A O 1
ATOM 615 N N . LEU A 1 77 ? 22.145 -11.490 -45.850 1.00 92.81 77 LEU A N 1
ATOM 616 C CA . LEU A 1 77 ? 21.012 -11.987 -45.085 1.00 92.81 77 LEU A CA 1
ATOM 617 C C . LEU A 1 77 ? 21.504 -12.187 -43.656 1.00 92.81 77 LEU A C 1
ATOM 619 O O . LEU A 1 77 ? 22.368 -13.029 -43.416 1.00 92.81 77 LEU A O 1
ATOM 623 N N . ARG A 1 78 ? 20.985 -11.394 -42.721 1.00 95.19 78 ARG A N 1
ATOM 624 C CA . ARG A 1 78 ? 21.268 -11.537 -41.290 1.00 95.19 78 ARG A CA 1
ATOM 625 C C . ARG A 1 78 ? 20.045 -12.130 -40.613 1.00 95.19 78 ARG A C 1
ATOM 627 O O . ARG A 1 78 ? 18.965 -11.562 -40.733 1.00 95.19 78 ARG A O 1
ATOM 634 N N . ASP A 1 79 ? 20.208 -13.255 -39.930 1.00 95.25 79 ASP A N 1
ATOM 635 C CA . ASP A 1 79 ? 19.152 -13.800 -39.075 1.00 95.25 79 ASP A CA 1
ATOM 636 C C . ASP A 1 79 ? 18.931 -12.842 -37.897 1.00 95.25 79 ASP A C 1
ATOM 638 O O . ASP A 1 79 ? 19.891 -12.450 -37.231 1.00 95.25 79 ASP A O 1
ATOM 642 N N . ILE A 1 80 ? 17.689 -12.408 -37.703 1.00 95.94 80 ILE A N 1
ATOM 643 C CA . ILE A 1 80 ? 17.277 -11.468 -36.649 1.00 95.94 80 ILE A CA 1
ATOM 644 C C . ILE A 1 80 ? 16.128 -12.042 -35.812 1.00 95.94 80 ILE A C 1
ATOM 646 O O . ILE A 1 80 ? 15.448 -11.300 -35.108 1.00 95.94 80 ILE A O 1
ATOM 650 N N . HIS A 1 81 ? 15.864 -13.345 -35.922 1.00 94.19 81 HIS A N 1
ATOM 651 C CA . HIS A 1 81 ? 14.723 -13.976 -35.269 1.00 94.19 81 HIS A CA 1
ATOM 652 C C . HIS A 1 81 ? 14.802 -13.874 -33.747 1.00 94.19 81 HIS A C 1
ATOM 654 O O . HIS A 1 81 ? 13.887 -13.334 -33.140 1.00 94.19 81 HIS A O 1
ATOM 660 N N . ASP A 1 82 ? 15.930 -14.271 -33.157 1.00 93.69 82 ASP A N 1
ATOM 661 C CA . ASP A 1 82 ? 16.106 -14.269 -31.697 1.00 93.69 82 ASP A CA 1
ATOM 662 C C . ASP A 1 82 ? 16.156 -12.842 -31.117 1.00 93.69 82 ASP A C 1
ATOM 664 O O . ASP A 1 82 ? 15.865 -12.621 -29.947 1.00 93.69 82 ASP A O 1
ATOM 668 N N . GLU A 1 83 ? 16.554 -11.854 -31.927 1.00 92.81 83 GLU A N 1
ATOM 669 C CA . GLU A 1 83 ? 16.512 -10.432 -31.561 1.00 92.81 83 GLU A CA 1
ATOM 670 C C . GLU A 1 83 ? 15.059 -9.947 -31.484 1.00 92.81 83 GLU A C 1
ATOM 672 O O . GLU A 1 83 ? 14.638 -9.447 -30.447 1.00 92.81 83 GLU A O 1
ATOM 677 N N . LEU A 1 84 ? 14.273 -10.194 -32.537 1.00 91.25 84 LEU A N 1
ATOM 678 C CA . LEU A 1 84 ? 12.858 -9.825 -32.593 1.00 91.25 84 LEU A CA 1
ATOM 679 C C . LEU A 1 84 ? 12.000 -10.550 -31.549 1.00 91.25 84 LEU A C 1
ATOM 681 O O . LEU A 1 84 ? 11.075 -9.944 -31.018 1.00 91.25 84 LEU A O 1
ATOM 685 N N . GLU A 1 85 ? 12.272 -11.826 -31.268 1.00 90.12 85 GLU A N 1
ATOM 686 C CA . GLU A 1 85 ? 11.541 -12.568 -30.234 1.00 90.12 85 GLU A CA 1
ATOM 687 C C . GLU A 1 85 ? 11.810 -11.996 -28.842 1.00 90.12 85 GLU A C 1
ATOM 689 O O . GLU A 1 85 ? 10.859 -11.746 -28.106 1.00 90.12 85 GLU A O 1
ATOM 694 N N . ARG A 1 86 ? 13.072 -11.687 -28.507 1.00 90.81 86 ARG A N 1
ATOM 695 C CA . ARG A 1 86 ? 13.400 -11.015 -27.239 1.00 90.81 86 ARG A CA 1
ATOM 696 C C . ARG A 1 86 ? 12.754 -9.640 -27.128 1.00 90.81 86 ARG A C 1
ATOM 698 O O . ARG A 1 86 ? 12.234 -9.307 -26.068 1.00 90.81 86 ARG A O 1
ATOM 705 N N . ASP A 1 87 ? 12.768 -8.855 -28.203 1.00 90.75 87 ASP A N 1
ATOM 706 C CA . ASP A 1 87 ? 12.138 -7.532 -28.213 1.00 90.75 87 ASP A CA 1
ATOM 707 C C . ASP A 1 87 ? 10.623 -7.636 -27.992 1.00 90.75 87 ASP A C 1
ATOM 709 O O . ASP A 1 87 ? 10.059 -6.874 -27.210 1.00 90.75 87 ASP A O 1
ATOM 713 N N . LEU A 1 88 ? 9.968 -8.616 -28.623 1.00 89.31 88 LEU A N 1
ATOM 714 C CA . LEU A 1 88 ? 8.540 -8.865 -28.440 1.00 89.31 88 LEU A CA 1
ATOM 715 C C . LEU A 1 88 ? 8.218 -9.360 -27.023 1.00 89.31 88 LEU A C 1
ATOM 717 O O . LEU A 1 88 ? 7.244 -8.915 -26.421 1.00 89.31 88 LEU A O 1
ATOM 721 N N . GLU A 1 89 ? 9.026 -10.265 -26.469 1.00 89.94 89 GLU A N 1
ATOM 722 C CA . GLU A 1 89 ? 8.869 -10.730 -25.088 1.00 89.94 89 GLU A CA 1
ATOM 723 C C . GLU A 1 89 ? 9.029 -9.582 -24.087 1.00 89.94 89 GLU A C 1
ATOM 725 O O . GLU A 1 89 ? 8.221 -9.454 -23.165 1.00 89.94 89 GLU A O 1
ATOM 730 N N . HIS A 1 90 ? 10.029 -8.718 -24.285 1.00 91.81 90 HIS A N 1
ATOM 731 C CA . HIS A 1 90 ? 10.212 -7.518 -23.474 1.00 91.81 90 HIS A CA 1
ATOM 732 C C . HIS A 1 90 ? 9.002 -6.584 -23.564 1.00 91.81 90 HIS A C 1
ATOM 734 O O . HIS A 1 90 ? 8.523 -6.127 -22.527 1.00 91.81 90 HIS A O 1
ATOM 740 N N . ASP A 1 91 ? 8.474 -6.342 -24.766 1.00 92.19 91 ASP A N 1
ATOM 741 C CA . ASP A 1 91 ? 7.302 -5.486 -24.982 1.00 92.19 91 ASP A CA 1
ATOM 742 C C . ASP A 1 91 ? 6.050 -6.034 -24.280 1.00 92.19 91 ASP A C 1
ATOM 744 O O . ASP A 1 91 ? 5.338 -5.309 -23.580 1.00 92.19 91 ASP A O 1
ATOM 748 N N . VAL A 1 92 ? 5.827 -7.351 -24.357 1.00 92.50 92 VAL A N 1
ATOM 749 C CA . VAL A 1 92 ? 4.735 -8.026 -23.641 1.00 92.50 92 VAL A CA 1
ATOM 750 C C . VAL A 1 92 ? 4.908 -7.918 -22.124 1.00 92.50 92 VAL A C 1
ATOM 752 O O . VAL A 1 92 ? 3.925 -7.695 -21.411 1.00 92.50 92 VAL A O 1
ATOM 755 N N . ILE A 1 93 ? 6.130 -8.076 -21.606 1.00 91.44 93 ILE A N 1
ATOM 756 C CA . ILE A 1 93 ? 6.416 -7.956 -20.169 1.00 91.44 93 ILE A CA 1
ATOM 757 C C . ILE A 1 93 ? 6.191 -6.519 -19.689 1.00 91.44 93 ILE A C 1
ATOM 759 O O . ILE A 1 93 ? 5.540 -6.335 -18.660 1.00 91.44 93 ILE A O 1
ATOM 763 N N . ILE A 1 94 ? 6.672 -5.516 -20.430 1.00 89.94 94 ILE A N 1
ATOM 764 C CA . ILE A 1 94 ? 6.474 -4.095 -20.111 1.00 89.94 94 ILE A CA 1
ATOM 765 C C . ILE A 1 94 ? 4.984 -3.758 -20.137 1.00 89.94 94 ILE A C 1
ATOM 767 O O . ILE A 1 94 ? 4.465 -3.251 -19.147 1.00 89.94 94 ILE A O 1
ATOM 771 N N . THR A 1 95 ? 4.274 -4.136 -21.202 1.00 89.88 95 THR A N 1
ATOM 772 C CA . THR A 1 95 ? 2.828 -3.905 -21.328 1.00 89.88 95 THR A CA 1
ATOM 773 C C . THR A 1 95 ? 2.065 -4.532 -20.162 1.00 89.88 95 THR A C 1
ATOM 775 O O . THR A 1 95 ? 1.229 -3.889 -19.528 1.00 89.88 95 THR A O 1
ATOM 778 N N . ARG A 1 96 ? 2.370 -5.792 -19.819 1.00 89.38 96 ARG A N 1
ATOM 779 C CA . ARG A 1 96 ? 1.733 -6.475 -18.685 1.00 89.38 96 ARG A CA 1
ATOM 780 C C . ARG A 1 96 ? 2.035 -5.774 -17.361 1.00 89.38 96 ARG A C 1
ATOM 782 O O . ARG A 1 96 ? 1.145 -5.667 -16.521 1.00 89.38 96 ARG A O 1
ATOM 789 N N . PHE A 1 97 ? 3.271 -5.323 -17.170 1.00 85.50 97 PHE A N 1
ATOM 790 C CA . PHE A 1 97 ? 3.687 -4.599 -15.975 1.00 85.50 97 PHE A CA 1
ATOM 791 C C . PHE A 1 97 ? 2.966 -3.252 -15.844 1.00 85.50 97 PHE A C 1
ATOM 793 O O . PHE A 1 97 ? 2.460 -2.940 -14.768 1.00 85.50 97 PHE A O 1
ATOM 800 N N . GLU A 1 98 ? 2.867 -2.476 -16.924 1.00 83.75 98 GLU A N 1
ATOM 801 C CA . GLU A 1 98 ? 2.186 -1.180 -16.922 1.00 83.75 98 GLU A CA 1
ATOM 802 C C . GLU A 1 98 ? 0.691 -1.317 -16.631 1.00 83.75 98 GLU A C 1
ATOM 804 O O . GLU A 1 98 ? 0.188 -0.633 -15.739 1.00 83.75 98 GLU A O 1
ATOM 809 N N . LEU A 1 99 ? 0.009 -2.260 -17.289 1.00 85.00 99 LEU A N 1
ATOM 810 C CA . LEU A 1 99 ? -1.409 -2.534 -17.040 1.00 85.00 99 LEU A CA 1
ATOM 811 C C . LEU A 1 99 ? -1.659 -2.988 -15.595 1.00 85.00 99 LEU A C 1
ATOM 813 O O . LEU A 1 99 ? -2.579 -2.501 -14.938 1.00 85.00 99 LEU A O 1
ATOM 817 N N . ALA A 1 100 ? -0.823 -3.889 -15.065 1.00 80.81 100 ALA A N 1
ATOM 818 C CA . ALA A 1 100 ? -0.932 -4.328 -13.674 1.00 80.81 100 ALA A CA 1
ATOM 819 C C . ALA A 1 100 ? -0.718 -3.166 -12.689 1.00 80.81 100 ALA A C 1
ATOM 821 O O . ALA A 1 100 ? -1.452 -3.043 -11.707 1.00 80.81 100 ALA A O 1
ATOM 822 N N . ARG A 1 101 ? 0.256 -2.291 -12.970 1.00 78.56 101 ARG A N 1
ATOM 823 C CA . ARG A 1 101 ? 0.541 -1.096 -12.166 1.00 78.56 101 ARG A CA 1
ATOM 824 C C . ARG A 1 101 ? -0.646 -0.130 -12.146 1.00 78.56 101 ARG A C 1
ATOM 826 O O . ARG A 1 101 ? -0.961 0.407 -11.089 1.00 78.56 101 ARG A O 1
ATOM 833 N N . GLU A 1 102 ? -1.300 0.092 -13.283 1.00 76.19 102 GLU A N 1
ATOM 834 C CA . GLU A 1 102 ? -2.472 0.973 -13.366 1.00 76.19 102 GLU A CA 1
ATOM 835 C C . GLU A 1 102 ? -3.679 0.411 -12.609 1.00 76.19 102 GLU A C 1
ATOM 837 O O . GLU A 1 102 ? -4.321 1.140 -11.856 1.00 76.19 102 GLU A O 1
ATOM 842 N N . MET A 1 103 ? -3.956 -0.889 -12.740 1.00 72.56 103 MET A N 1
ATOM 843 C CA . MET A 1 103 ? -5.101 -1.522 -12.076 1.00 72.56 103 MET A CA 1
ATOM 844 C C . MET A 1 103 ? -4.986 -1.538 -10.548 1.00 72.56 103 MET A C 1
ATOM 846 O O . MET A 1 103 ? -5.990 -1.372 -9.859 1.00 72.56 103 MET A O 1
ATOM 850 N N . LEU A 1 104 ? -3.784 -1.755 -10.009 1.00 75.81 104 LEU A N 1
ATOM 851 C CA . LEU A 1 104 ? -3.575 -1.856 -8.562 1.00 75.81 104 LEU A CA 1
ATOM 852 C C . LEU A 1 104 ? -3.510 -0.485 -7.876 1.00 75.81 104 LEU A C 1
ATOM 854 O O . LEU A 1 104 ? -3.693 -0.402 -6.669 1.00 75.81 104 LEU A O 1
ATOM 858 N N . SER A 1 105 ? -3.276 0.595 -8.635 1.00 79.50 105 SER A N 1
ATOM 859 C CA . SER A 1 105 ? -3.022 1.943 -8.097 1.00 79.50 105 SER A CA 1
ATOM 860 C C . SER A 1 105 ? -1.867 2.008 -7.081 1.00 79.50 105 SER A C 1
ATOM 862 O O . SER A 1 105 ? -1.732 2.999 -6.359 1.00 79.50 105 SER A O 1
ATOM 864 N N . ASP A 1 106 ? -1.001 0.990 -7.072 1.00 89.31 106 ASP A N 1
ATOM 865 C CA . ASP A 1 106 ? 0.132 0.846 -6.163 1.00 89.31 106 ASP A CA 1
ATOM 866 C C . ASP A 1 106 ? 1.225 1.878 -6.473 1.00 89.31 106 ASP A C 1
ATOM 868 O O . ASP A 1 106 ? 1.672 2.058 -7.612 1.00 89.31 106 ASP A O 1
ATOM 872 N N . GLY A 1 107 ? 1.721 2.532 -5.426 1.00 94.50 107 GLY A N 1
ATOM 873 C CA . GLY A 1 107 ? 2.892 3.389 -5.498 1.00 94.50 107 GLY A CA 1
ATOM 874 C C . GLY A 1 107 ? 4.163 2.557 -5.472 1.00 94.50 107 GLY A C 1
ATOM 875 O O . GLY A 1 107 ? 4.585 2.113 -4.409 1.00 94.50 107 GLY A O 1
ATOM 876 N N . LEU A 1 108 ? 4.804 2.361 -6.620 1.00 95.00 108 LEU A N 1
ATOM 877 C CA . LEU A 1 108 ? 6.080 1.648 -6.673 1.00 95.00 108 LEU A CA 1
ATOM 878 C C . LEU A 1 108 ? 7.237 2.512 -6.172 1.00 95.00 108 LEU A C 1
ATOM 880 O O . LEU A 1 108 ? 7.244 3.730 -6.383 1.00 95.00 108 LEU A O 1
ATOM 884 N N . TRP A 1 109 ? 8.218 1.858 -5.562 1.00 96.06 109 TRP A N 1
ATOM 885 C CA . TRP A 1 109 ? 9.486 2.448 -5.151 1.00 96.06 109 TRP A CA 1
ATOM 886 C C . TRP A 1 109 ? 10.638 1.470 -5.368 1.00 96.06 109 TRP A C 1
ATOM 888 O O . TRP A 1 109 ? 10.448 0.251 -5.384 1.00 96.06 109 TRP A O 1
ATOM 898 N N . ASP A 1 110 ? 11.828 2.022 -5.553 1.00 96.06 110 ASP A N 1
ATOM 899 C CA . ASP A 1 110 ? 13.051 1.290 -5.855 1.00 96.06 110 ASP A CA 1
ATOM 900 C C . ASP A 1 110 ? 14.226 1.947 -5.128 1.00 96.06 110 ASP A C 1
ATOM 902 O O . ASP A 1 110 ? 14.289 3.172 -5.019 1.00 96.06 110 ASP A O 1
ATOM 906 N N . MET A 1 111 ? 15.140 1.136 -4.607 1.00 95.81 111 MET A N 1
ATOM 907 C CA . MET A 1 111 ? 16.423 1.596 -4.096 1.00 95.81 111 MET A CA 1
ATOM 908 C C . MET A 1 111 ? 17.528 0.638 -4.535 1.00 95.81 111 MET A C 1
ATOM 910 O O . MET A 1 111 ? 17.451 -0.572 -4.286 1.00 95.81 111 MET A O 1
ATOM 914 N N . GLU A 1 112 ? 18.610 1.182 -5.088 1.00 95.38 112 GLU A N 1
ATOM 915 C CA . GLU A 1 112 ? 19.852 0.428 -5.273 1.00 95.38 112 GLU A CA 1
ATOM 916 C C . GLU A 1 112 ? 20.731 0.519 -4.026 1.00 95.38 112 GLU A C 1
ATOM 918 O O . GLU A 1 112 ? 20.844 1.570 -3.397 1.00 95.38 112 GLU A O 1
ATOM 923 N N . VAL A 1 113 ? 21.386 -0.588 -3.677 1.00 93.94 113 VAL A N 1
ATOM 924 C CA . VAL A 1 113 ? 22.277 -0.650 -2.516 1.00 93.94 113 VAL A CA 1
ATOM 925 C C . VAL A 1 113 ? 23.723 -0.611 -2.990 1.00 93.94 113 VAL A C 1
ATOM 927 O O . VAL A 1 113 ? 24.252 -1.580 -3.540 1.00 93.94 113 VAL A O 1
ATOM 930 N N . ILE A 1 114 ? 24.390 0.512 -2.744 1.00 91.88 114 ILE A N 1
ATOM 931 C CA . ILE A 1 114 ? 25.786 0.712 -3.120 1.00 91.88 114 ILE A CA 1
ATOM 932 C C . ILE A 1 114 ? 26.697 0.063 -2.079 1.00 91.88 114 ILE A C 1
ATOM 934 O O . ILE A 1 114 ? 26.548 0.275 -0.877 1.00 91.88 114 ILE A O 1
ATOM 938 N N . ALA A 1 115 ? 27.688 -0.694 -2.561 1.00 86.50 115 ALA A N 1
ATOM 939 C CA . ALA A 1 115 ? 28.703 -1.364 -1.741 1.00 86.50 115 ALA A CA 1
ATOM 940 C C . ALA A 1 115 ? 28.133 -2.323 -0.675 1.00 86.50 115 ALA A C 1
ATOM 942 O O . ALA A 1 115 ? 28.823 -2.659 0.284 1.00 86.50 115 ALA A O 1
ATOM 943 N N . GLY A 1 116 ? 26.887 -2.777 -0.844 1.00 84.69 116 GLY A N 1
ATOM 944 C CA . GLY A 1 116 ? 26.231 -3.648 0.127 1.00 84.69 116 GLY A CA 1
ATOM 945 C C . GLY A 1 116 ? 25.915 -2.973 1.460 1.00 84.69 116 GLY A C 1
ATOM 946 O O . GLY A 1 116 ? 25.720 -3.684 2.442 1.00 84.69 116 GLY A O 1
ATOM 947 N N . ASP A 1 117 ? 25.884 -1.638 1.494 1.00 86.81 117 ASP A N 1
ATOM 948 C CA . ASP A 1 117 ? 25.563 -0.835 2.671 1.00 86.81 117 ASP A CA 1
ATOM 949 C C . ASP A 1 117 ? 24.146 -0.231 2.547 1.00 86.81 117 ASP A C 1
ATOM 951 O O . ASP A 1 117 ? 23.943 0.755 1.829 1.00 86.81 117 ASP A O 1
ATOM 955 N N . PRO A 1 118 ? 23.142 -0.802 3.240 1.00 82.56 118 PRO A N 1
ATOM 956 C CA . PRO A 1 118 ? 21.767 -0.306 3.243 1.00 82.56 118 PRO A CA 1
ATOM 957 C C . PRO A 1 118 ? 21.587 1.121 3.764 1.00 82.56 118 PRO A C 1
ATOM 959 O O . PRO A 1 118 ? 20.598 1.760 3.411 1.00 82.56 118 PRO A O 1
ATOM 962 N N . VAL A 1 119 ? 22.503 1.617 4.603 1.00 81.50 119 VAL A N 1
ATOM 963 C CA . VAL A 1 119 ? 22.405 2.953 5.221 1.00 81.50 119 VAL A CA 1
ATOM 964 C C . VAL A 1 119 ? 23.278 3.993 4.521 1.00 81.50 119 VAL A C 1
ATOM 966 O O . VAL A 1 119 ? 23.364 5.140 4.962 1.00 81.50 119 VAL A O 1
ATOM 969 N N . ASN A 1 120 ? 23.900 3.622 3.403 1.00 85.25 120 ASN A N 1
ATOM 970 C CA . ASN A 1 120 ? 24.676 4.538 2.590 1.00 85.25 120 ASN A CA 1
ATOM 971 C C . ASN A 1 120 ? 23.784 5.669 2.059 1.00 85.25 120 ASN A C 1
ATOM 973 O O . ASN A 1 120 ? 22.880 5.452 1.253 1.00 85.25 120 ASN A O 1
ATOM 977 N N . ALA A 1 121 ? 24.085 6.902 2.468 1.00 83.94 121 ALA A N 1
ATOM 978 C CA . ALA A 1 121 ? 23.333 8.095 2.079 1.00 83.94 121 ALA A CA 1
ATOM 979 C C . ALA A 1 121 ? 23.332 8.371 0.561 1.00 83.94 121 ALA A C 1
ATOM 981 O O . ALA A 1 121 ? 22.553 9.195 0.092 1.00 83.94 121 ALA A O 1
ATOM 982 N N . ARG A 1 122 ? 24.207 7.707 -0.208 1.00 88.31 122 ARG A N 1
ATOM 983 C CA . ARG A 1 122 ? 24.270 7.806 -1.673 1.00 88.31 122 ARG A CA 1
ATOM 984 C C . ARG A 1 122 ? 23.464 6.733 -2.402 1.00 88.31 122 ARG A C 1
ATOM 986 O O . ARG A 1 122 ? 23.504 6.720 -3.628 1.00 88.31 122 ARG A O 1
ATOM 993 N N . ASN A 1 123 ? 22.780 5.837 -1.690 1.00 91.56 123 ASN A N 1
ATOM 994 C CA . ASN A 1 123 ? 21.890 4.865 -2.319 1.00 91.56 123 ASN A CA 1
ATOM 995 C C . ASN A 1 123 ? 20.826 5.618 -3.137 1.00 91.56 123 ASN A C 1
ATOM 997 O O . ASN A 1 123 ? 20.094 6.425 -2.556 1.00 91.56 123 ASN A O 1
ATOM 1001 N N . PRO A 1 124 ? 20.759 5.425 -4.468 1.00 94.19 124 PRO A N 1
ATOM 1002 C CA . PRO A 1 124 ? 19.770 6.098 -5.287 1.00 94.19 124 PRO A CA 1
ATOM 1003 C C . PRO A 1 124 ? 18.403 5.501 -4.976 1.00 94.19 124 PRO A C 1
ATOM 1005 O O . PRO A 1 124 ? 18.232 4.279 -4.965 1.00 94.19 124 PRO A O 1
ATOM 1008 N N . PHE A 1 125 ? 17.443 6.381 -4.725 1.00 95.75 125 PHE A N 1
ATOM 1009 C CA . PHE A 1 125 ? 16.041 6.019 -4.626 1.00 95.75 125 PHE A CA 1
ATOM 1010 C C . PHE A 1 125 ? 15.342 6.390 -5.920 1.00 95.75 125 PHE A C 1
ATOM 1012 O O . PHE A 1 125 ? 15.767 7.279 -6.650 1.00 95.75 125 PHE A O 1
ATOM 1019 N N . TRP A 1 126 ? 14.240 5.716 -6.184 1.00 97.19 126 TRP A N 1
ATOM 1020 C CA . TRP A 1 126 ? 13.283 6.137 -7.179 1.00 97.19 126 TRP A CA 1
ATOM 1021 C C . TRP A 1 126 ? 11.888 5.923 -6.621 1.00 97.19 126 TRP A C 1
ATOM 1023 O O . TRP A 1 126 ? 11.522 4.821 -6.207 1.00 97.19 126 TRP A O 1
ATOM 1033 N N . TRP A 1 127 ? 11.099 6.989 -6.627 1.00 96.88 127 TRP A N 1
ATOM 1034 C CA . TRP A 1 127 ? 9.678 6.932 -6.325 1.00 96.88 127 TRP A CA 1
ATOM 1035 C C . TRP A 1 127 ? 8.911 6.982 -7.640 1.00 96.88 127 TRP A C 1
ATOM 1037 O O . TRP A 1 127 ? 9.189 7.810 -8.508 1.00 96.88 127 TRP A O 1
ATOM 1047 N N . SER A 1 128 ? 7.919 6.118 -7.822 1.00 95.06 128 SER A N 1
ATOM 1048 C CA . SER A 1 128 ? 7.087 6.187 -9.023 1.00 95.06 128 SER A CA 1
ATOM 1049 C C . SER A 1 128 ? 6.205 7.445 -9.033 1.00 95.06 128 SER A C 1
ATOM 1051 O O . SER A 1 128 ? 5.863 7.983 -7.974 1.00 95.06 128 SER A O 1
ATOM 1053 N N . PRO A 1 129 ? 5.741 7.904 -10.211 1.00 93.94 129 PRO A N 1
ATOM 1054 C CA . PRO A 1 129 ? 4.733 8.962 -10.286 1.00 93.94 129 PRO A CA 1
ATOM 1055 C C . PRO A 1 129 ? 3.459 8.629 -9.494 1.00 93.94 129 PRO A C 1
ATOM 1057 O O . PRO A 1 129 ? 2.866 9.507 -8.877 1.00 93.94 129 PRO A O 1
ATOM 1060 N N . GLN A 1 130 ? 3.060 7.352 -9.461 1.00 93.69 130 GLN A N 1
ATOM 1061 C CA . GLN A 1 130 ? 1.900 6.909 -8.689 1.00 93.69 130 GLN A CA 1
ATOM 1062 C C . GLN A 1 130 ? 2.135 7.016 -7.178 1.00 93.69 130 GLN A C 1
ATOM 1064 O O . GLN A 1 130 ? 1.249 7.477 -6.470 1.00 93.69 130 GLN A O 1
ATOM 1069 N N . PHE A 1 131 ? 3.331 6.670 -6.688 1.00 96.38 131 PHE A N 1
ATOM 1070 C CA . PHE A 1 131 ? 3.694 6.845 -5.276 1.00 96.38 131 PHE A CA 1
ATOM 1071 C C . PHE A 1 131 ? 3.537 8.305 -4.839 1.00 96.38 131 PHE A C 1
ATOM 1073 O O . PHE A 1 131 ? 2.956 8.586 -3.793 1.00 96.38 131 PHE A O 1
ATOM 1080 N N . ARG A 1 132 ? 4.004 9.245 -5.669 1.00 96.75 132 ARG A N 1
ATOM 1081 C CA . ARG A 1 132 ? 3.836 10.682 -5.415 1.00 96.75 132 ARG A CA 1
ATOM 1082 C C . ARG A 1 132 ? 2.363 11.070 -5.360 1.00 96.75 132 ARG A C 1
ATOM 1084 O O . ARG A 1 132 ? 1.942 11.671 -4.373 1.00 96.75 132 ARG A O 1
ATOM 1091 N N . ARG A 1 133 ? 1.576 10.655 -6.361 1.00 95.44 133 ARG A N 1
ATOM 1092 C CA . ARG A 1 133 ? 0.136 10.950 -6.432 1.00 95.44 133 ARG A CA 1
ATOM 1093 C C . ARG A 1 133 ? -0.645 10.393 -5.248 1.00 95.44 133 ARG A C 1
ATOM 1095 O O . ARG A 1 133 ? -1.515 11.094 -4.744 1.00 95.44 133 ARG A O 1
ATOM 1102 N N . LEU A 1 134 ? -0.306 9.195 -4.763 1.00 95.38 134 LEU A N 1
ATOM 1103 C CA . LEU A 1 134 ? -0.912 8.618 -3.556 1.00 95.38 134 LEU A CA 1
ATOM 1104 C C . LEU A 1 134 ? -0.742 9.522 -2.332 1.00 95.38 134 LEU A C 1
ATOM 1106 O O . LEU A 1 134 ? -1.630 9.579 -1.496 1.00 95.38 134 LEU A O 1
ATOM 1110 N N . LEU A 1 135 ? 0.368 10.254 -2.241 1.00 97.00 135 LEU A N 1
ATOM 1111 C CA . LEU A 1 135 ? 0.629 11.209 -1.163 1.00 97.00 135 LEU A CA 1
ATOM 1112 C C . LEU A 1 135 ? 0.184 12.645 -1.503 1.00 97.00 135 LEU A C 1
ATOM 1114 O O . LEU A 1 135 ? 0.348 13.553 -0.685 1.00 97.00 135 LEU A O 1
ATOM 1118 N N . GLY A 1 136 ? -0.394 12.856 -2.689 1.00 96.88 136 GLY A N 1
ATOM 1119 C CA . GLY A 1 136 ? -0.863 14.147 -3.193 1.00 96.88 136 GLY A CA 1
ATOM 1120 C C . GLY A 1 136 ? 0.199 15.002 -3.892 1.00 96.88 136 GLY A C 1
ATOM 1121 O O . GLY A 1 136 ? -0.061 16.174 -4.144 1.00 96.88 136 GLY A O 1
ATOM 1122 N N . PHE A 1 137 ? 1.383 14.462 -4.188 1.00 97.38 137 PHE A N 1
ATOM 1123 C CA . PHE A 1 137 ? 2.455 15.150 -4.923 1.00 97.38 137 PHE A CA 1
ATOM 1124 C C . PHE A 1 137 ? 2.427 14.813 -6.413 1.00 97.38 137 PHE A C 1
ATOM 1126 O O . PHE A 1 137 ? 1.992 13.728 -6.800 1.00 97.38 137 PHE A O 1
ATOM 1133 N N . GLU A 1 138 ? 2.952 15.711 -7.246 1.00 95.00 138 GLU A N 1
ATOM 1134 C CA . GLU A 1 138 ? 2.970 15.505 -8.703 1.00 95.00 138 GLU A CA 1
ATOM 1135 C C . GLU A 1 138 ? 4.376 15.347 -9.281 1.00 95.00 138 GLU A C 1
ATOM 1137 O O . GLU A 1 138 ? 4.563 14.569 -10.219 1.00 95.00 138 GLU A O 1
ATOM 1142 N N . THR A 1 139 ? 5.375 16.030 -8.715 1.00 96.25 139 THR A N 1
ATOM 1143 C CA . THR A 1 139 ? 6.701 16.141 -9.340 1.00 96.25 139 THR A CA 1
ATOM 1144 C C . THR A 1 139 ? 7.844 15.684 -8.435 1.00 96.25 139 THR A C 1
ATOM 1146 O O . THR A 1 139 ? 7.695 15.524 -7.218 1.00 96.25 139 THR A O 1
ATOM 1149 N N . VAL A 1 140 ? 9.009 15.451 -9.044 1.00 96.56 140 VAL A N 1
ATOM 1150 C CA . VAL A 1 140 ? 10.241 15.078 -8.331 1.00 96.56 140 VAL A CA 1
ATOM 1151 C C . VAL A 1 140 ? 10.727 16.231 -7.450 1.00 96.56 140 VAL A C 1
ATOM 1153 O O . VAL A 1 140 ? 11.280 15.995 -6.387 1.00 96.56 140 VAL A O 1
ATOM 1156 N N . GLU A 1 141 ? 10.467 17.478 -7.829 1.00 96.19 141 GLU A N 1
ATOM 1157 C CA . GLU A 1 141 ? 10.831 18.651 -7.031 1.00 96.19 141 GLU A CA 1
ATOM 1158 C C . GLU A 1 141 ? 10.022 18.721 -5.728 1.00 96.19 141 GLU A C 1
ATOM 1160 O O . GLU A 1 141 ? 10.564 19.083 -4.686 1.00 96.19 141 GLU A O 1
ATOM 1165 N N . GLU A 1 142 ? 8.739 18.338 -5.761 1.00 96.25 142 GLU A N 1
ATOM 1166 C CA . GLU A 1 142 ? 7.890 18.292 -4.564 1.00 96.25 142 GLU A CA 1
ATOM 1167 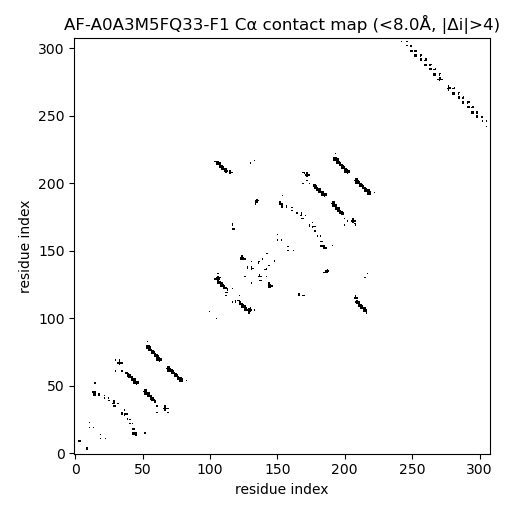C C . GLU A 1 142 ? 8.175 17.074 -3.668 1.00 96.25 142 GLU A C 1
ATOM 1169 O O . GLU A 1 142 ? 8.042 17.150 -2.443 1.00 96.25 142 GLU A O 1
ATOM 1174 N N . PHE A 1 143 ? 8.548 15.944 -4.276 1.00 97.50 143 PHE A N 1
ATOM 1175 C CA . PHE A 1 143 ? 8.911 14.708 -3.584 1.00 97.50 143 PHE A CA 1
ATOM 1176 C C . PHE A 1 143 ? 10.186 14.115 -4.212 1.00 97.50 143 PHE A C 1
ATOM 1178 O O . PHE A 1 143 ? 10.090 13.310 -5.147 1.00 97.50 143 PHE A O 1
ATOM 1185 N N . PRO A 1 144 ? 11.376 14.525 -3.742 1.00 97.19 144 PRO A N 1
ATOM 1186 C CA . PRO A 1 144 ? 12.645 14.100 -4.331 1.00 97.19 144 PRO A CA 1
ATOM 1187 C C . PRO A 1 144 ? 12.934 12.600 -4.224 1.00 97.19 144 PRO A C 1
ATOM 1189 O O . PRO A 1 144 ? 12.434 11.891 -3.355 1.00 97.19 144 PRO A O 1
ATOM 1192 N N . ASP A 1 145 ? 13.789 12.114 -5.119 1.00 96.75 145 ASP A N 1
ATOM 1193 C CA . ASP A 1 145 ? 14.253 10.723 -5.189 1.00 96.75 145 ASP A CA 1
ATOM 1194 C C . ASP A 1 145 ? 15.351 10.425 -4.147 1.00 96.75 145 ASP A C 1
ATOM 1196 O O . ASP A 1 145 ? 16.463 9.998 -4.454 1.00 96.75 145 ASP A O 1
ATOM 1200 N N . VAL A 1 146 ? 15.032 10.682 -2.873 1.00 94.19 146 VAL A N 1
ATOM 1201 C CA . VAL A 1 146 ? 15.891 10.405 -1.712 1.00 94.19 146 VAL A CA 1
ATOM 1202 C C . VAL A 1 146 ? 15.096 9.764 -0.575 1.00 94.19 146 VAL A C 1
ATOM 1204 O O . VAL A 1 146 ? 13.882 9.950 -0.465 1.00 94.19 146 VAL A O 1
ATOM 1207 N N . LEU A 1 147 ? 15.787 9.042 0.314 1.00 92.31 147 LEU A N 1
ATOM 1208 C CA . LEU A 1 147 ? 15.176 8.382 1.476 1.00 92.31 147 LEU A CA 1
ATOM 1209 C C . LEU A 1 147 ? 14.402 9.359 2.374 1.00 92.31 147 LEU A C 1
ATOM 1211 O O . LEU A 1 147 ? 13.326 9.029 2.876 1.00 92.31 147 LEU A O 1
ATOM 1215 N N . ASP A 1 148 ? 14.941 10.564 2.577 1.00 93.25 148 ASP A N 1
ATOM 1216 C CA . ASP A 1 148 ? 14.360 11.550 3.493 1.00 93.25 148 ASP A CA 1
ATOM 1217 C C . ASP A 1 148 ? 12.977 12.045 3.043 1.00 93.25 148 ASP A C 1
ATOM 1219 O O . ASP A 1 148 ? 12.126 12.335 3.884 1.00 93.25 148 ASP A O 1
ATOM 1223 N N . SER A 1 149 ? 12.686 12.045 1.737 1.00 95.25 149 SER A N 1
ATOM 1224 C CA . SER A 1 149 ? 11.364 12.415 1.213 1.00 95.25 149 SER A CA 1
ATOM 1225 C C . SER A 1 149 ? 10.251 11.519 1.759 1.00 95.25 149 SER A C 1
ATOM 1227 O O . SER A 1 149 ? 9.145 11.992 2.021 1.00 95.25 149 SER A O 1
ATOM 1229 N N . TRP A 1 150 ? 10.563 10.247 2.015 1.00 96.00 150 TRP A N 1
ATOM 1230 C CA . TRP A 1 150 ? 9.689 9.316 2.724 1.00 96.00 150 TRP A CA 1
ATOM 1231 C C . TRP A 1 150 ? 9.870 9.395 4.248 1.00 96.00 150 TRP A C 1
ATOM 1233 O O . TRP A 1 150 ? 8.891 9.552 4.981 1.00 96.00 150 TRP A O 1
ATOM 1243 N N . ALA A 1 151 ? 11.109 9.331 4.747 1.00 95.06 151 ALA A N 1
ATOM 1244 C CA . ALA A 1 151 ? 11.385 9.193 6.180 1.00 95.06 151 ALA A CA 1
ATOM 1245 C C . ALA A 1 151 ? 10.946 10.410 7.020 1.00 95.06 151 ALA A C 1
ATOM 1247 O O . ALA A 1 151 ? 10.581 10.263 8.192 1.00 95.06 151 ALA A O 1
ATOM 1248 N N . SER A 1 152 ? 10.956 11.614 6.442 1.00 96.31 152 SER A N 1
ATOM 1249 C CA . SER A 1 152 ? 10.463 12.844 7.081 1.00 96.31 152 SER A CA 1
ATOM 1250 C C . SER A 1 152 ? 8.934 12.891 7.210 1.00 96.31 152 SER A C 1
ATOM 1252 O O . SER A 1 152 ? 8.411 13.666 8.012 1.00 96.31 152 SER A O 1
ATOM 1254 N N . ARG A 1 153 ? 8.210 12.049 6.460 1.00 97.62 153 ARG A N 1
ATOM 1255 C CA . ARG A 1 153 ? 6.739 12.003 6.425 1.00 97.62 153 ARG A CA 1
ATOM 1256 C C . ARG A 1 153 ? 6.127 10.896 7.263 1.00 97.62 153 ARG A C 1
ATOM 1258 O O . ARG A 1 153 ? 4.909 10.893 7.433 1.00 97.62 153 ARG A O 1
ATOM 1265 N N . LEU A 1 154 ? 6.936 9.985 7.790 1.00 98.31 154 LEU A N 1
ATOM 1266 C CA . LEU A 1 154 ? 6.477 8.994 8.756 1.00 98.31 154 LEU A CA 1
ATOM 1267 C C . LEU A 1 154 ? 5.864 9.694 9.972 1.00 98.31 154 LEU A C 1
ATOM 1269 O O . LEU A 1 154 ? 6.418 10.669 10.489 1.00 98.31 154 LEU A O 1
ATOM 1273 N N . HIS A 1 155 ? 4.720 9.195 10.431 1.00 98.56 155 HIS A N 1
ATOM 1274 C CA . HIS A 1 155 ? 4.141 9.643 11.692 1.00 98.56 155 HIS A CA 1
ATOM 1275 C C . HIS A 1 155 ? 5.139 9.419 12.843 1.00 98.56 155 HIS A C 1
ATOM 1277 O O . HIS A 1 155 ? 5.796 8.374 12.852 1.00 98.56 155 HIS A O 1
ATOM 1283 N N . PRO A 1 156 ? 5.265 10.352 13.811 1.00 98.19 156 PRO A N 1
ATOM 1284 C CA . PRO A 1 156 ? 6.227 10.241 14.911 1.00 98.19 156 PRO A CA 1
ATOM 1285 C C . PRO A 1 156 ? 6.218 8.876 15.614 1.00 98.19 156 PRO A C 1
ATOM 1287 O O . PRO A 1 156 ? 7.270 8.253 15.721 1.00 98.19 156 PRO A O 1
ATOM 1290 N N . ASP A 1 157 ? 5.037 8.370 15.980 1.00 98.44 157 ASP A N 1
ATOM 1291 C CA . ASP A 1 157 ? 4.890 7.066 16.651 1.00 98.44 157 ASP A CA 1
ATOM 1292 C C . ASP A 1 157 ? 5.302 5.865 15.782 1.00 98.44 157 ASP A C 1
ATOM 1294 O O . ASP A 1 157 ? 5.666 4.811 16.297 1.00 98.44 157 ASP A O 1
ATOM 1298 N N . ASP A 1 158 ? 5.233 5.999 14.455 1.00 98.31 158 ASP A N 1
ATOM 1299 C CA . ASP A 1 158 ? 5.486 4.891 13.531 1.00 98.31 158 ASP A CA 1
ATOM 1300 C C . ASP A 1 158 ? 6.925 4.907 12.997 1.00 98.31 158 ASP A C 1
ATOM 1302 O O . ASP A 1 158 ? 7.391 3.907 12.440 1.00 98.31 158 ASP A O 1
ATOM 1306 N N . LYS A 1 159 ? 7.634 6.035 13.141 1.00 96.94 159 LYS A N 1
ATOM 1307 C CA . LYS A 1 159 ? 8.913 6.301 12.476 1.00 96.94 159 LYS A CA 1
ATOM 1308 C C . LYS A 1 159 ? 10.001 5.314 12.877 1.00 96.94 159 LYS A C 1
ATOM 1310 O O . LYS A 1 159 ? 10.611 4.693 12.008 1.00 96.94 159 LYS A O 1
ATOM 1315 N N . GLU A 1 160 ? 10.224 5.144 14.177 1.00 96.75 160 GLU A N 1
ATOM 1316 C CA . GLU A 1 160 ? 11.261 4.247 14.698 1.00 96.75 160 GLU A CA 1
ATOM 1317 C C . GLU A 1 160 ? 11.006 2.795 14.277 1.00 96.75 160 GLU A C 1
ATOM 1319 O O . GLU A 1 160 ? 11.892 2.138 13.724 1.00 96.75 160 GLU A O 1
ATOM 1324 N N . ARG A 1 161 ? 9.768 2.318 14.456 1.00 97.56 161 ARG A N 1
ATOM 1325 C CA . ARG A 1 161 ? 9.351 0.966 14.065 1.00 97.56 161 ARG A CA 1
ATOM 1326 C C . ARG A 1 161 ? 9.551 0.725 12.569 1.00 97.56 161 ARG A C 1
ATOM 1328 O O . ARG A 1 161 ? 10.058 -0.326 12.183 1.00 97.56 161 ARG A O 1
ATOM 1335 N N . SER A 1 162 ? 9.186 1.695 11.732 1.00 96.88 162 SER A N 1
ATOM 1336 C CA . SER A 1 162 ? 9.264 1.569 10.272 1.00 96.88 162 SER A CA 1
ATOM 1337 C C . SER A 1 162 ? 10.709 1.523 9.774 1.00 96.88 162 SER A C 1
ATOM 1339 O O . SER A 1 162 ? 11.054 0.656 8.970 1.00 96.88 162 SER A O 1
ATOM 1341 N N . LEU A 1 163 ? 11.574 2.404 10.290 1.00 94.56 163 LEU A N 1
ATOM 1342 C CA . LEU A 1 163 ? 13.002 2.415 9.954 1.00 94.56 163 LEU A CA 1
ATOM 1343 C C . LEU A 1 163 ? 13.709 1.148 10.446 1.00 94.56 163 LEU A C 1
ATOM 1345 O O . LEU A 1 163 ? 14.507 0.563 9.714 1.00 94.56 163 LEU A O 1
ATOM 1349 N N . THR A 1 164 ? 13.374 0.689 11.652 1.00 95.12 164 THR A N 1
ATOM 1350 C CA . THR A 1 164 ? 13.930 -0.542 12.225 1.00 95.12 164 THR A CA 1
ATOM 1351 C C . THR A 1 164 ? 13.542 -1.761 11.395 1.00 95.12 164 THR A C 1
ATOM 1353 O O . THR A 1 164 ? 14.406 -2.567 11.059 1.00 95.12 164 THR A O 1
ATOM 1356 N N . ALA A 1 165 ? 12.270 -1.881 11.002 1.00 96.06 165 ALA A N 1
ATOM 1357 C CA . ALA A 1 165 ? 11.801 -2.975 10.153 1.00 96.06 165 ALA A CA 1
ATOM 1358 C C . ALA A 1 165 ? 12.481 -2.968 8.774 1.00 96.06 165 ALA A C 1
ATOM 1360 O O . ALA A 1 165 ? 12.898 -4.018 8.284 1.00 96.06 165 ALA A O 1
ATOM 1361 N N . PHE A 1 166 ? 12.645 -1.788 8.169 1.00 94.56 166 PHE A N 1
ATOM 1362 C CA . PHE A 1 166 ? 13.340 -1.645 6.890 1.00 94.56 166 PHE A CA 1
ATOM 1363 C C . PHE A 1 166 ? 14.820 -2.046 6.994 1.00 94.56 166 PHE A C 1
ATOM 1365 O O . PHE A 1 166 ? 15.313 -2.839 6.190 1.00 94.56 166 PHE A O 1
ATOM 1372 N N . GLY A 1 167 ? 15.514 -1.575 8.034 1.00 93.44 167 GLY A N 1
ATOM 1373 C CA . GLY A 1 167 ? 16.899 -1.952 8.311 1.00 93.44 167 GLY A CA 1
ATOM 1374 C C . GLY A 1 167 ? 17.061 -3.447 8.597 1.00 93.44 167 GLY A C 1
ATOM 1375 O O . GLY A 1 167 ? 17.962 -4.081 8.049 1.00 93.44 167 GLY A O 1
ATOM 1376 N N . ALA A 1 168 ? 16.175 -4.036 9.405 1.00 94.62 168 ALA A N 1
ATOM 1377 C CA . ALA A 1 168 ? 16.181 -5.466 9.711 1.00 94.62 168 ALA A CA 1
ATOM 1378 C C . ALA A 1 168 ? 15.987 -6.317 8.447 1.00 94.62 168 ALA A C 1
ATOM 1380 O O . ALA A 1 168 ? 16.733 -7.272 8.234 1.00 94.62 168 ALA A O 1
ATOM 13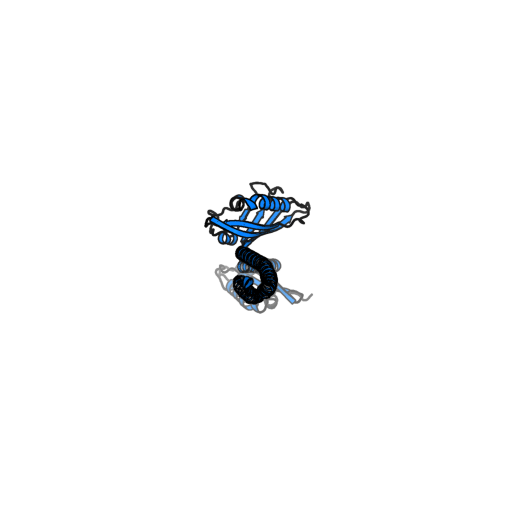81 N N . HIS A 1 169 ? 15.054 -5.928 7.571 1.00 95.50 169 HIS A N 1
ATOM 1382 C CA . HIS A 1 169 ? 14.855 -6.584 6.281 1.00 95.50 169 HIS A CA 1
ATOM 1383 C C . HIS A 1 169 ? 16.129 -6.566 5.432 1.00 95.50 169 HIS A C 1
ATOM 1385 O O . HIS A 1 169 ? 16.568 -7.611 4.955 1.00 95.50 169 HIS A O 1
ATOM 1391 N N . LEU A 1 170 ? 16.751 -5.400 5.237 1.00 93.44 170 LEU A N 1
ATOM 1392 C CA . LEU A 1 170 ? 17.918 -5.281 4.358 1.00 93.44 170 LEU A CA 1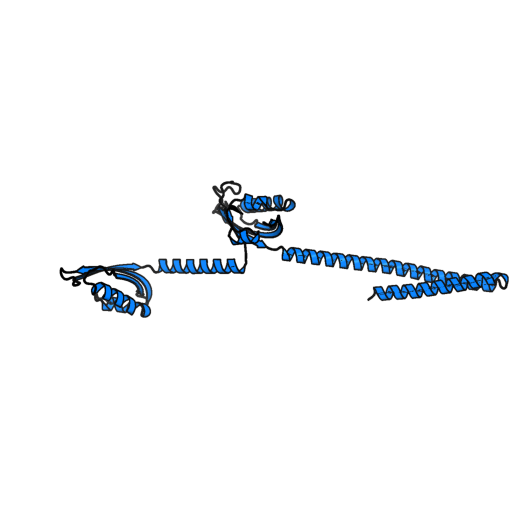
ATOM 1393 C C . LEU A 1 170 ? 19.153 -5.998 4.918 1.00 93.44 170 LEU A C 1
ATOM 1395 O O . LEU A 1 170 ? 19.866 -6.656 4.155 1.00 93.44 170 LEU A O 1
ATOM 1399 N N . ASN A 1 171 ? 19.355 -5.947 6.236 1.00 92.69 171 ASN A N 1
ATOM 1400 C CA . ASN A 1 171 ? 20.490 -6.581 6.909 1.00 92.69 171 ASN A CA 1
ATOM 1401 C C . ASN A 1 171 ? 20.359 -8.106 7.050 1.00 92.69 171 ASN A C 1
ATOM 1403 O O . ASN A 1 171 ? 21.367 -8.788 7.251 1.00 92.69 171 ASN A O 1
ATOM 1407 N N . ASP A 1 172 ? 19.156 -8.668 6.909 1.00 94.12 172 ASP A N 1
ATOM 1408 C CA . ASP A 1 172 ? 18.966 -10.116 6.901 1.00 94.12 172 ASP A CA 1
ATOM 1409 C C . ASP A 1 172 ? 19.484 -10.748 5.601 1.00 94.12 172 ASP A C 1
ATOM 1411 O O . ASP A 1 172 ? 18.809 -10.780 4.569 1.00 94.12 172 ASP A O 1
ATOM 1415 N N . ARG A 1 173 ? 20.685 -11.328 5.676 1.00 93.12 173 ARG A N 1
ATOM 1416 C CA . ARG A 1 173 ? 21.329 -12.022 4.552 1.00 93.12 173 ARG A CA 1
ATOM 1417 C C . ARG A 1 173 ? 20.580 -13.267 4.082 1.00 93.12 173 ARG A C 1
ATOM 1419 O O . ARG A 1 173 ? 20.781 -13.693 2.950 1.00 93.12 173 ARG A O 1
ATOM 1426 N N . THR A 1 174 ? 19.721 -13.849 4.920 1.00 93.38 174 THR A N 1
ATOM 1427 C CA . THR A 1 174 ? 18.935 -15.034 4.549 1.00 93.38 174 THR A CA 1
ATOM 1428 C C . THR A 1 174 ? 17.730 -14.687 3.679 1.00 93.38 174 THR A C 1
ATOM 1430 O O . THR A 1 174 ? 17.188 -15.570 3.017 1.00 93.38 174 THR A O 1
ATOM 1433 N N . GLY A 1 175 ? 17.306 -13.416 3.679 1.00 90.88 175 GLY A N 1
ATOM 1434 C CA . GLY A 1 175 ? 16.122 -12.949 2.960 1.00 90.88 175 GLY A CA 1
ATOM 1435 C C . GLY A 1 175 ? 14.797 -13.461 3.532 1.00 90.88 175 GLY A C 1
ATOM 1436 O O . GLY A 1 175 ? 13.791 -13.422 2.828 1.00 90.88 175 GLY A O 1
ATOM 1437 N N . LYS A 1 176 ? 14.781 -13.956 4.775 1.00 93.12 176 LYS A N 1
ATOM 1438 C CA . LYS A 1 176 ? 13.586 -14.530 5.414 1.00 93.12 176 LYS A CA 1
ATOM 1439 C C . LYS A 1 176 ? 12.760 -13.505 6.175 1.00 93.12 176 LYS A C 1
ATOM 1441 O O . LYS A 1 176 ? 11.583 -13.747 6.412 1.00 93.12 176 LYS A O 1
ATOM 1446 N N . THR A 1 177 ? 13.360 -12.389 6.559 1.00 94.94 177 THR A N 1
ATOM 1447 C CA . THR A 1 177 ? 12.683 -11.264 7.200 1.00 94.94 177 THR A CA 1
ATOM 1448 C C . THR A 1 177 ? 11.907 -10.507 6.131 1.00 94.94 177 THR A C 1
ATOM 1450 O O . THR A 1 177 ? 12.549 -9.893 5.282 1.00 94.94 177 THR A O 1
ATOM 1453 N N . PRO A 1 178 ? 10.566 -10.534 6.099 1.00 92.94 178 PRO A N 1
ATOM 1454 C CA . PRO A 1 178 ? 9.807 -9.769 5.118 1.00 92.94 178 PRO A CA 1
ATOM 1455 C C . PRO A 1 178 ? 9.776 -8.282 5.493 1.00 92.94 178 PRO A C 1
ATOM 1457 O O . PRO A 1 178 ? 9.767 -7.932 6.672 1.00 92.94 178 PRO A O 1
ATOM 1460 N N . PHE A 1 179 ? 9.704 -7.404 4.492 1.00 96.19 179 PHE A N 1
ATOM 1461 C CA . PHE A 1 179 ? 9.277 -6.022 4.700 1.00 96.19 179 PHE A CA 1
ATOM 1462 C C . PHE A 1 179 ? 7.818 -5.912 4.268 1.00 96.19 179 PHE A C 1
ATOM 1464 O O . PHE A 1 179 ? 7.532 -5.838 3.075 1.00 96.19 179 PHE A O 1
ATOM 1471 N N . ASP A 1 180 ? 6.910 -5.985 5.238 1.00 97.19 180 ASP A N 1
ATOM 1472 C CA . ASP A 1 180 ? 5.463 -5.853 5.059 1.00 97.19 180 ASP A CA 1
ATOM 1473 C C . ASP A 1 180 ? 4.885 -5.211 6.321 1.00 97.19 180 ASP A C 1
ATOM 1475 O O . ASP A 1 180 ? 4.727 -5.871 7.349 1.00 97.19 180 ASP A O 1
ATOM 1479 N N . ILE A 1 181 ? 4.683 -3.896 6.278 1.00 97.50 181 ILE A N 1
ATOM 1480 C CA . ILE A 1 181 ? 4.270 -3.112 7.443 1.00 97.50 181 ILE A CA 1
ATOM 1481 C C . ILE A 1 181 ? 3.221 -2.073 7.058 1.00 97.50 181 ILE A C 1
ATOM 1483 O O . ILE A 1 181 ? 3.240 -1.525 5.956 1.00 97.50 181 ILE A O 1
ATOM 1487 N N . GLU A 1 182 ? 2.328 -1.776 7.997 1.00 98.31 182 GLU A N 1
ATOM 1488 C CA . GLU A 1 182 ? 1.374 -0.672 7.897 1.00 98.31 182 GLU A CA 1
ATOM 1489 C C . GLU A 1 182 ? 1.824 0.479 8.801 1.00 98.31 182 GLU A C 1
ATOM 1491 O O . GLU A 1 182 ? 2.144 0.266 9.977 1.00 98.31 182 GLU A O 1
ATOM 1496 N N . TYR A 1 183 ? 1.876 1.692 8.254 1.00 98.25 183 TYR A N 1
ATOM 1497 C CA . TYR A 1 183 ? 2.277 2.908 8.961 1.00 98.25 183 TYR A CA 1
ATOM 1498 C C . TYR A 1 183 ? 1.585 4.138 8.379 1.00 98.25 183 TYR A C 1
ATOM 1500 O O . TYR A 1 183 ? 1.085 4.128 7.252 1.00 98.25 183 TYR A O 1
ATOM 1508 N N . ARG A 1 184 ? 1.581 5.226 9.148 1.00 98.56 184 ARG A N 1
ATOM 1509 C CA . ARG A 1 184 ? 1.006 6.496 8.717 1.00 98.56 184 ARG A CA 1
ATOM 1510 C C . ARG A 1 184 ? 2.032 7.361 7.990 1.00 98.56 184 ARG A C 1
ATOM 1512 O O . ARG A 1 184 ? 3.136 7.586 8.494 1.00 98.56 184 ARG A O 1
ATOM 1519 N N . LEU A 1 185 ? 1.642 7.894 6.832 1.00 98.44 185 LEU A N 1
ATOM 1520 C CA . LEU A 1 185 ? 2.401 8.909 6.095 1.00 98.44 185 LEU A CA 1
ATOM 1521 C C . LEU A 1 185 ? 1.649 10.230 6.044 1.00 98.44 185 LEU A C 1
ATOM 1523 O O . LEU A 1 185 ? 0.433 10.266 5.857 1.00 98.44 185 LEU A O 1
ATOM 1527 N N . LYS A 1 186 ? 2.407 11.319 6.171 1.00 98.44 186 LYS A N 1
ATOM 1528 C CA . LYS A 1 186 ? 1.914 12.684 6.025 1.00 98.44 186 LYS A CA 1
ATOM 1529 C C . LYS A 1 186 ? 1.729 13.042 4.552 1.00 98.44 186 LYS A C 1
ATOM 1531 O O . LYS A 1 186 ? 2.710 13.178 3.813 1.00 98.44 186 LYS A O 1
ATOM 1536 N N . MET A 1 187 ? 0.483 13.271 4.164 1.00 98.12 187 MET A N 1
ATOM 1537 C CA . MET A 1 187 ? 0.062 13.722 2.838 1.00 98.12 187 MET A CA 1
ATOM 1538 C C . MET A 1 187 ? 0.561 15.147 2.540 1.00 98.12 187 MET A C 1
ATOM 1540 O O . MET A 1 187 ? 0.974 15.883 3.445 1.00 98.12 187 MET A O 1
ATOM 1544 N N . LYS A 1 188 ? 0.473 15.590 1.278 1.00 97.44 188 LYS A N 1
ATOM 1545 C CA . LYS A 1 188 ? 0.716 16.995 0.882 1.00 97.44 188 LYS A CA 1
ATOM 1546 C C . LYS A 1 188 ? -0.171 17.979 1.645 1.00 97.44 188 LYS A C 1
ATOM 1548 O O . LYS A 1 188 ? 0.292 19.053 2.012 1.00 97.44 188 LYS A O 1
ATOM 1553 N N . THR A 1 189 ? -1.407 17.582 1.942 1.00 97.19 189 THR A N 1
ATOM 1554 C CA . THR A 1 189 ? -2.377 18.363 2.729 1.00 97.19 189 THR A CA 1
ATOM 1555 C C . THR A 1 189 ? -1.991 18.507 4.203 1.00 97.19 189 THR A C 1
ATOM 1557 O O . THR A 1 189 ? -2.496 19.393 4.885 1.00 97.19 189 THR A O 1
ATOM 1560 N N . GLY A 1 190 ? -1.092 17.656 4.706 1.00 96.56 190 GLY A N 1
ATOM 1561 C CA . GLY A 1 190 ? -0.665 17.620 6.102 1.00 96.56 190 GLY A CA 1
ATOM 1562 C C . GLY A 1 190 ? -1.394 16.594 6.973 1.00 96.56 190 GLY A C 1
ATOM 1563 O O . GLY A 1 190 ? -0.913 16.315 8.069 1.00 96.56 190 GLY A O 1
ATOM 1564 N N . GLU A 1 191 ? -2.486 16.009 6.479 1.00 97.44 191 GLU A N 1
ATOM 1565 C CA . GLU A 1 191 ? -3.183 14.877 7.101 1.00 97.44 191 GLU A CA 1
ATOM 1566 C C . GLU A 1 191 ? -2.312 13.612 7.072 1.00 97.44 191 GLU A C 1
ATOM 1568 O O . GLU A 1 191 ? -1.480 13.440 6.178 1.00 97.44 191 GLU A O 1
ATOM 1573 N N . TYR A 1 192 ? -2.512 12.718 8.038 1.00 98.25 192 TYR A N 1
ATOM 1574 C CA . TYR A 1 192 ? -1.885 11.402 8.052 1.00 98.25 192 TYR A CA 1
ATOM 1575 C C . TYR A 1 192 ? -2.848 10.332 7.556 1.00 98.25 192 TYR A C 1
ATOM 1577 O O . TYR A 1 192 ? -3.949 10.205 8.083 1.00 98.25 192 TYR A O 1
ATOM 1585 N N . ARG A 1 193 ? -2.387 9.505 6.616 1.00 98.12 193 ARG A N 1
ATOM 1586 C CA . ARG A 1 193 ? -3.132 8.338 6.129 1.00 98.12 193 ARG A CA 1
ATOM 1587 C C . ARG A 1 193 ? -2.364 7.053 6.333 1.00 98.12 193 ARG A C 1
ATOM 1589 O O . ARG A 1 193 ? -1.134 7.064 6.371 1.00 98.12 193 ARG A O 1
ATOM 1596 N N . TRP A 1 194 ? -3.104 5.959 6.484 1.00 98.31 194 TRP A N 1
ATOM 1597 C CA . TRP A 1 194 ? -2.531 4.631 6.658 1.00 98.31 194 TRP A CA 1
ATOM 1598 C C . TRP A 1 194 ? -2.140 4.054 5.309 1.00 98.31 194 TRP A C 1
ATOM 1600 O O . TRP A 1 194 ? -2.966 3.939 4.407 1.00 98.31 194 TRP A O 1
ATOM 1610 N N . PHE A 1 195 ? -0.885 3.640 5.206 1.00 98.00 195 PHE A N 1
ATOM 1611 C CA . PHE A 1 195 ? -0.365 2.950 4.043 1.00 98.00 195 PHE A CA 1
ATOM 1612 C C . PHE A 1 195 ? 0.248 1.623 4.451 1.00 98.00 195 PHE A C 1
ATOM 1614 O O . PHE A 1 195 ? 0.882 1.508 5.501 1.00 98.00 195 PHE A O 1
ATOM 1621 N N . ARG A 1 196 ? 0.107 0.630 3.578 1.00 97.62 196 ARG A N 1
ATOM 1622 C CA . ARG A 1 196 ? 0.838 -0.629 3.661 1.00 97.62 196 ARG A CA 1
ATOM 1623 C C . ARG A 1 196 ? 2.010 -0.586 2.699 1.00 97.62 196 ARG A C 1
ATOM 1625 O O . ARG A 1 196 ? 1.812 -0.429 1.495 1.00 97.62 196 ARG A O 1
ATOM 1632 N N . ALA A 1 197 ? 3.219 -0.763 3.216 1.00 96.69 197 ALA A N 1
ATOM 1633 C CA . ALA A 1 197 ? 4.419 -0.874 2.405 1.00 96.69 197 ALA A CA 1
ATOM 1634 C C . ALA A 1 197 ? 4.926 -2.308 2.389 1.00 96.69 197 ALA A C 1
ATOM 1636 O O . ALA A 1 197 ? 5.074 -2.938 3.436 1.00 96.69 197 ALA A O 1
ATOM 1637 N N . ARG A 1 198 ? 5.226 -2.797 1.186 1.00 96.12 198 ARG A N 1
ATOM 1638 C CA . ARG A 1 198 ? 5.826 -4.111 0.957 1.00 96.12 198 ARG A CA 1
ATOM 1639 C C . ARG A 1 198 ? 7.076 -3.980 0.112 1.00 96.12 198 ARG A C 1
ATOM 1641 O O . ARG A 1 198 ? 7.094 -3.156 -0.796 1.00 96.12 198 ARG A O 1
ATOM 1648 N N . GLY A 1 199 ? 8.087 -4.798 0.385 1.00 93.94 199 GLY A N 1
ATOM 1649 C CA . GLY A 1 199 ? 9.345 -4.796 -0.358 1.00 93.94 199 GLY A CA 1
ATOM 1650 C C . GLY A 1 199 ? 9.921 -6.193 -0.560 1.00 93.94 199 GLY A C 1
ATOM 1651 O O . GLY A 1 199 ? 9.806 -7.062 0.304 1.00 93.94 199 GLY A O 1
ATOM 1652 N N . GLN A 1 200 ? 10.561 -6.398 -1.709 1.00 94.25 200 GLN A N 1
ATOM 1653 C CA . GLN A 1 200 ? 11.397 -7.555 -2.001 1.00 94.25 200 GLN A CA 1
ATOM 1654 C C . GLN A 1 200 ? 12.800 -7.101 -2.381 1.00 94.25 200 GLN A C 1
ATOM 1656 O O . GLN A 1 200 ? 12.985 -6.107 -3.082 1.00 94.25 200 GLN A O 1
ATOM 1661 N N . THR A 1 201 ? 13.793 -7.869 -1.942 1.00 96.25 201 THR A N 1
ATOM 1662 C CA . THR A 1 201 ? 15.200 -7.527 -2.129 1.00 96.25 201 THR A CA 1
ATOM 1663 C C . THR A 1 201 ? 15.891 -8.563 -2.996 1.00 96.25 201 THR A C 1
ATOM 1665 O O . THR A 1 201 ? 15.951 -9.743 -2.649 1.00 96.25 201 THR A O 1
ATOM 1668 N N . ARG A 1 202 ? 16.482 -8.108 -4.101 1.00 95.69 202 ARG A N 1
ATOM 1669 C CA . ARG A 1 202 ? 17.445 -8.889 -4.873 1.00 95.69 202 ARG A CA 1
ATOM 1670 C C . ARG A 1 202 ? 18.793 -8.833 -4.165 1.00 95.69 202 ARG A C 1
ATOM 1672 O O . ARG A 1 202 ? 19.328 -7.750 -3.924 1.00 95.69 202 ARG A O 1
ATOM 1679 N N . ARG A 1 203 ? 19.346 -10.004 -3.864 1.00 95.19 203 ARG A N 1
ATOM 1680 C CA . ARG A 1 203 ? 20.621 -10.176 -3.156 1.00 95.19 203 ARG A CA 1
ATOM 1681 C C . ARG A 1 203 ? 21.647 -10.859 -4.053 1.00 95.19 203 ARG A C 1
ATOM 1683 O O . ARG A 1 203 ? 21.275 -11.527 -5.017 1.00 95.19 203 ARG A O 1
ATOM 1690 N N . ASN A 1 204 ? 22.925 -10.677 -3.745 1.00 94.62 204 ASN A N 1
ATOM 1691 C CA . ASN A 1 204 ? 24.002 -11.459 -4.348 1.00 94.62 204 ASN A CA 1
ATOM 1692 C C . ASN A 1 204 ? 24.094 -12.865 -3.696 1.00 94.62 204 ASN A C 1
ATOM 1694 O O . ASN A 1 204 ? 23.384 -13.125 -2.718 1.00 94.62 204 ASN A O 1
ATOM 1698 N N . PRO A 1 205 ? 24.944 -13.779 -4.205 1.00 95.88 205 PRO A N 1
ATOM 1699 C CA . PRO A 1 205 ? 25.114 -15.117 -3.628 1.00 95.88 205 PRO A CA 1
ATOM 1700 C C . PRO A 1 205 ? 25.522 -15.137 -2.144 1.00 95.88 205 PRO A C 1
ATOM 1702 O O . PRO A 1 205 ? 25.190 -16.081 -1.434 1.00 95.88 205 PRO A O 1
ATOM 1705 N N . GLU A 1 206 ? 26.185 -14.090 -1.646 1.00 93.94 206 GLU A N 1
ATOM 1706 C CA . GLU A 1 206 ? 26.580 -13.933 -0.238 1.00 93.94 206 GLU A CA 1
ATOM 1707 C C . GLU A 1 206 ? 25.459 -13.357 0.659 1.00 93.94 206 GLU A C 1
ATOM 1709 O O . GLU A 1 206 ? 25.668 -13.125 1.855 1.00 93.94 206 GLU A O 1
ATOM 1714 N N . GLY A 1 207 ? 24.269 -13.105 0.100 1.00 94.00 207 GLY A N 1
ATOM 1715 C CA . GLY A 1 207 ? 23.105 -12.554 0.804 1.00 94.00 207 GLY A CA 1
ATOM 1716 C C . GLY A 1 207 ? 23.127 -11.030 0.981 1.00 94.00 207 GLY A C 1
ATOM 1717 O O . GLY A 1 207 ? 22.245 -10.459 1.629 1.00 94.00 207 GLY A O 1
ATOM 1718 N N . ILE A 1 208 ? 24.109 -10.346 0.395 1.00 94.62 208 ILE A N 1
ATOM 1719 C CA . ILE A 1 208 ? 24.232 -8.888 0.439 1.00 94.62 208 ILE A CA 1
ATOM 1720 C C . ILE A 1 208 ? 23.155 -8.275 -0.469 1.00 94.62 208 ILE A C 1
ATOM 1722 O O . ILE A 1 208 ? 23.022 -8.694 -1.625 1.00 94.62 208 ILE A O 1
ATOM 1726 N N . PRO A 1 209 ?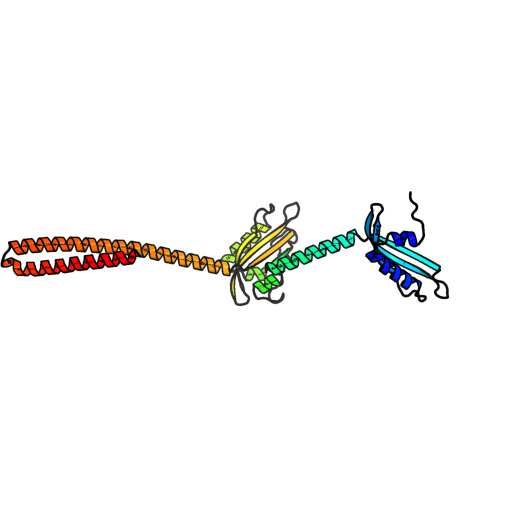 22.363 -7.305 0.021 1.00 95.69 209 PRO A N 1
ATOM 1727 C CA . PRO A 1 209 ? 21.332 -6.662 -0.783 1.00 95.69 209 PRO A CA 1
ATOM 1728 C C . PRO A 1 209 ? 21.956 -5.841 -1.917 1.00 95.69 209 PRO A C 1
ATOM 1730 O O . PRO A 1 209 ? 22.926 -5.120 -1.706 1.00 95.69 209 PRO A O 1
ATOM 1733 N N . LEU A 1 210 ? 21.396 -5.970 -3.122 1.00 95.31 210 LEU A N 1
ATOM 1734 C CA . LEU A 1 210 ? 21.810 -5.229 -4.321 1.00 95.31 210 LEU A CA 1
ATOM 1735 C C . LEU A 1 210 ? 20.765 -4.192 -4.730 1.00 95.31 210 LEU A C 1
ATOM 1737 O O . LEU A 1 210 ? 21.103 -3.097 -5.168 1.00 95.31 210 LEU A O 1
ATOM 1741 N N . ARG A 1 211 ? 19.486 -4.559 -4.637 1.00 96.62 211 ARG A N 1
ATOM 1742 C CA . ARG A 1 211 ? 18.360 -3.706 -5.018 1.00 96.62 211 ARG A CA 1
ATOM 1743 C C . ARG A 1 211 ? 17.123 -4.139 -4.258 1.00 96.62 211 ARG A C 1
ATOM 1745 O O . ARG A 1 211 ? 16.871 -5.341 -4.158 1.00 96.62 211 ARG A O 1
ATOM 1752 N N . VAL A 1 212 ? 16.360 -3.187 -3.752 1.00 95.62 212 VAL A N 1
ATOM 1753 C CA . VAL A 1 212 ? 15.061 -3.436 -3.133 1.00 95.62 212 VAL A CA 1
ATOM 1754 C C . VAL A 1 212 ? 13.994 -2.706 -3.930 1.00 95.62 212 VAL A C 1
ATOM 1756 O O . VAL A 1 212 ? 14.166 -1.553 -4.310 1.00 95.62 212 VAL A O 1
ATOM 1759 N N . VAL A 1 213 ? 12.908 -3.412 -4.211 1.00 95.44 213 VAL A N 1
ATOM 1760 C CA . VAL A 1 213 ? 11.748 -2.885 -4.924 1.00 95.44 213 VAL A CA 1
ATOM 1761 C C . VAL A 1 213 ? 10.510 -3.160 -4.106 1.00 95.44 213 VAL A C 1
ATOM 1763 O O . VAL A 1 213 ? 10.405 -4.201 -3.453 1.00 95.44 213 VAL A O 1
ATOM 1766 N N . GLY A 1 214 ? 9.560 -2.245 -4.142 1.00 94.75 214 GLY A N 1
ATOM 1767 C CA . GLY A 1 214 ? 8.362 -2.395 -3.349 1.00 94.75 214 GLY A CA 1
ATOM 1768 C C . GLY A 1 214 ? 7.182 -1.598 -3.852 1.00 94.75 214 GLY A C 1
ATOM 1769 O O . GLY A 1 214 ? 7.248 -0.895 -4.858 1.00 94.75 214 GLY A O 1
ATOM 1770 N N . ALA A 1 215 ? 6.090 -1.750 -3.118 1.00 95.12 215 ALA A N 1
ATOM 1771 C CA . ALA A 1 215 ? 4.821 -1.098 -3.372 1.00 95.12 215 ALA A CA 1
ATOM 1772 C C . ALA A 1 215 ? 4.300 -0.453 -2.087 1.00 95.12 215 ALA A C 1
ATOM 1774 O O . ALA A 1 215 ? 4.493 -0.981 -0.987 1.00 95.12 215 ALA A O 1
ATOM 1775 N N . LEU A 1 216 ? 3.634 0.682 -2.252 1.00 96.75 216 LEU A N 1
ATOM 1776 C CA . LEU A 1 216 ? 2.885 1.410 -1.243 1.00 96.75 216 LEU A CA 1
ATOM 1777 C C . LEU A 1 216 ? 1.409 1.386 -1.640 1.00 96.75 216 LEU A C 1
ATOM 1779 O O . LEU A 1 216 ? 1.067 1.778 -2.754 1.00 96.75 216 LEU A O 1
ATOM 1783 N N . VAL A 1 217 ? 0.553 0.943 -0.727 1.00 95.81 217 VAL A N 1
ATOM 1784 C CA . VAL A 1 217 ? -0.895 0.836 -0.942 1.00 95.81 217 VAL A CA 1
ATOM 1785 C C . VAL A 1 217 ? -1.607 1.688 0.097 1.00 95.81 217 VAL A C 1
ATOM 1787 O O . VAL A 1 217 ? -1.299 1.566 1.283 1.00 95.81 217 VAL A O 1
ATOM 1790 N N . ASP A 1 218 ? -2.544 2.535 -0.327 1.00 95.81 218 ASP A N 1
ATOM 1791 C CA . ASP A 1 218 ? -3.431 3.250 0.597 1.00 95.81 218 ASP A CA 1
ATOM 1792 C C . ASP A 1 218 ? -4.402 2.244 1.232 1.00 95.81 218 ASP A C 1
ATOM 1794 O O . ASP A 1 218 ? -5.164 1.563 0.543 1.00 95.81 218 ASP A O 1
ATOM 1798 N N . VAL A 1 219 ? -4.334 2.115 2.556 1.00 96.94 219 VAL A N 1
ATOM 1799 C CA . VAL A 1 219 ? -5.205 1.243 3.356 1.00 96.94 219 VAL A CA 1
ATOM 1800 C C . VAL A 1 219 ? -6.008 2.053 4.374 1.00 96.94 219 VAL A C 1
ATOM 1802 O O . VAL A 1 219 ? -6.545 1.493 5.328 1.00 96.94 219 VAL A O 1
ATOM 1805 N N . HIS A 1 220 ? -6.118 3.368 4.179 1.00 96.44 220 HIS A N 1
ATOM 1806 C CA . HIS A 1 220 ? -6.791 4.270 5.105 1.00 96.44 220 HIS A CA 1
ATOM 1807 C C . HIS A 1 220 ? -8.262 3.911 5.301 1.00 96.44 220 HIS A C 1
ATOM 1809 O O . HIS A 1 220 ? -8.689 3.745 6.439 1.00 96.44 220 HIS A O 1
ATOM 1815 N N . LEU A 1 221 ? -8.994 3.659 4.211 1.00 94.94 221 LEU A N 1
ATOM 1816 C CA . LEU A 1 221 ? -10.403 3.262 4.280 1.00 94.94 221 LEU A CA 1
ATOM 1817 C C . LEU A 1 221 ? -10.608 1.969 5.088 1.00 94.94 221 LEU A C 1
ATOM 1819 O O . LEU A 1 221 ? -11.592 1.838 5.809 1.00 94.94 221 LEU A O 1
ATOM 1823 N N . LYS A 1 222 ? -9.671 1.015 4.994 1.00 95.31 222 LYS A N 1
ATOM 1824 C CA . LYS A 1 222 ? -9.716 -0.219 5.792 1.00 95.31 222 LYS A CA 1
ATOM 1825 C C . LYS A 1 222 ? -9.579 0.101 7.284 1.00 95.31 222 LYS A C 1
ATOM 1827 O O . LYS A 1 222 ? -10.371 -0.386 8.078 1.00 95.31 222 LYS A O 1
ATOM 1832 N N . HIS A 1 223 ? -8.619 0.951 7.653 1.00 96.31 223 HIS A N 1
ATOM 1833 C CA . HIS A 1 223 ? -8.426 1.383 9.043 1.00 96.31 223 HIS A CA 1
ATOM 1834 C C . HIS A 1 223 ? -9.622 2.170 9.592 1.00 96.31 223 HIS A C 1
ATOM 1836 O O . HIS A 1 223 ? -10.004 1.955 10.738 1.00 96.31 223 HIS A O 1
ATOM 1842 N N . GLU A 1 224 ? -10.245 3.041 8.794 1.00 94.62 224 GLU A N 1
ATOM 1843 C CA . GLU A 1 224 ? -11.472 3.744 9.197 1.00 94.62 224 GLU A CA 1
ATOM 1844 C C . GLU A 1 224 ? -12.624 2.767 9.466 1.00 94.62 224 GLU A C 1
ATOM 1846 O O . GLU A 1 224 ? -13.331 2.894 10.465 1.00 94.62 224 GLU A O 1
ATOM 1851 N N . GLN A 1 225 ? -12.795 1.760 8.606 1.00 95.44 225 GLN A N 1
ATOM 1852 C CA . GLN A 1 225 ? -13.817 0.727 8.785 1.00 95.44 225 GLN A CA 1
ATOM 1853 C C . GLN A 1 225 ? -13.571 -0.132 10.026 1.00 95.44 225 GLN A C 1
ATOM 1855 O O . GLN A 1 225 ? -14.517 -0.422 10.759 1.00 95.44 225 GLN A O 1
ATOM 1860 N N . ASP A 1 226 ? -12.324 -0.533 10.266 1.00 94.81 226 ASP A N 1
ATOM 1861 C CA . A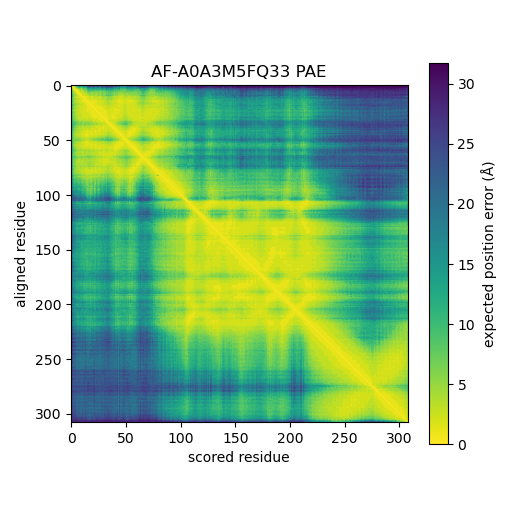SP A 1 226 ? -11.962 -1.335 11.434 1.00 94.81 226 ASP A CA 1
ATOM 1862 C C . ASP A 1 226 ? -12.164 -0.525 12.732 1.00 94.81 226 ASP A C 1
ATOM 1864 O O . ASP A 1 226 ? -12.798 -1.013 13.664 1.00 94.81 226 ASP A O 1
ATOM 1868 N N . ALA A 1 227 ? -11.780 0.757 12.756 1.00 93.69 227 ALA A N 1
ATOM 1869 C CA . ALA A 1 227 ? -12.012 1.637 13.906 1.00 93.69 227 ALA A CA 1
ATOM 1870 C C . ALA A 1 227 ? -13.507 1.868 14.206 1.00 93.69 227 ALA A C 1
ATOM 1872 O O . ALA A 1 227 ? -13.913 1.922 15.373 1.00 93.69 227 ALA A O 1
ATOM 1873 N N . LEU A 1 228 ? -14.342 1.994 13.167 1.00 95.25 228 LEU A N 1
ATOM 1874 C CA . LEU A 1 228 ? -15.796 2.096 13.326 1.00 95.25 228 LEU A CA 1
ATOM 1875 C C . LEU A 1 228 ? -16.386 0.814 13.920 1.00 95.25 228 LEU A C 1
ATOM 1877 O O . LEU A 1 228 ? -17.172 0.891 14.863 1.00 95.25 228 LEU A O 1
ATOM 1881 N N . ARG A 1 229 ? -15.969 -0.352 13.416 1.00 95.62 229 ARG A N 1
ATOM 1882 C CA . ARG A 1 229 ? -16.397 -1.659 13.938 1.00 95.62 229 ARG A CA 1
ATOM 1883 C C . ARG A 1 229 ? -15.997 -1.858 15.394 1.00 95.62 229 ARG A C 1
ATOM 1885 O O . ARG A 1 229 ? -16.819 -2.308 16.185 1.00 95.62 229 ARG A O 1
ATOM 1892 N N . ASP A 1 230 ? -14.772 -1.489 15.759 1.00 94.75 230 ASP A N 1
ATOM 1893 C CA . ASP A 1 230 ? -14.291 -1.594 17.139 1.00 94.75 230 ASP A CA 1
ATOM 1894 C C . ASP A 1 230 ? -15.093 -0.686 18.081 1.00 94.75 230 ASP A C 1
ATOM 1896 O O . ASP A 1 230 ? -15.465 -1.086 19.186 1.00 94.75 230 ASP A O 1
ATOM 1900 N N . THR A 1 231 ? -15.421 0.526 17.624 1.00 95.56 231 THR A N 1
ATOM 1901 C CA . THR A 1 231 ? -16.258 1.465 18.383 1.00 95.56 231 THR A CA 1
ATOM 1902 C C . THR A 1 231 ? -17.676 0.925 18.571 1.00 95.56 231 THR A C 1
ATOM 1904 O O . THR A 1 231 ? -18.217 0.992 19.676 1.00 95.56 231 THR A O 1
ATOM 1907 N N . GLU A 1 232 ? -18.277 0.364 17.520 1.00 95.75 232 GLU A N 1
ATOM 1908 C CA . GLU A 1 232 ? -19.607 -0.249 17.567 1.00 95.75 232 GLU A CA 1
ATOM 1909 C C . GLU A 1 232 ? -19.634 -1.459 18.511 1.00 95.75 232 GLU A C 1
ATOM 1911 O O . GLU A 1 232 ? -20.500 -1.541 19.383 1.00 95.75 232 GLU A O 1
ATOM 1916 N N . ALA A 1 233 ? -18.633 -2.339 18.425 1.00 95.44 233 ALA A N 1
ATOM 1917 C CA . ALA A 1 233 ? -18.493 -3.491 19.312 1.00 95.44 233 ALA A CA 1
ATOM 1918 C C . ALA A 1 233 ? -18.333 -3.072 20.783 1.00 95.44 233 ALA A C 1
ATOM 1920 O O . ALA A 1 233 ? -18.961 -3.652 21.672 1.00 95.44 233 ALA A O 1
ATOM 1921 N N . GLN A 1 234 ? -17.537 -2.033 21.058 1.00 95.19 234 GLN A N 1
ATOM 1922 C CA . GLN A 1 234 ? -17.387 -1.509 22.415 1.00 95.19 234 GLN A CA 1
ATOM 1923 C C . GLN A 1 234 ? -18.684 -0.869 22.926 1.00 95.19 234 GLN A C 1
ATOM 1925 O O . GLN A 1 234 ? -19.028 -1.034 24.098 1.00 95.19 234 GLN A O 1
ATOM 1930 N N . HIS A 1 235 ? -19.421 -0.159 22.068 1.00 94.94 235 HIS A N 1
ATOM 1931 C CA . HIS A 1 235 ? -20.714 0.415 22.430 1.00 94.94 235 HIS A CA 1
ATOM 1932 C C . HIS A 1 235 ? -21.740 -0.673 22.761 1.00 94.94 235 HIS A C 1
ATOM 1934 O O . HIS A 1 235 ? -22.416 -0.581 23.787 1.00 94.94 235 HIS A O 1
ATOM 1940 N N . GLN A 1 236 ? -21.804 -1.730 21.948 1.00 95.00 236 GLN A N 1
ATOM 1941 C CA . GLN A 1 236 ? -22.674 -2.877 22.187 1.00 95.00 236 GLN A CA 1
ATOM 1942 C C . GLN A 1 236 ? -22.337 -3.569 23.514 1.00 95.00 236 GLN A C 1
ATOM 1944 O O . GLN A 1 236 ? -23.229 -3.792 24.331 1.00 95.00 236 GLN A O 1
ATOM 1949 N N . LYS A 1 237 ? -21.051 -3.819 23.784 1.00 95.12 237 LYS A N 1
ATOM 1950 C CA . LYS A 1 237 ? -20.607 -4.407 25.053 1.00 95.12 237 LYS A CA 1
ATOM 1951 C C . LYS A 1 237 ? -20.996 -3.546 26.259 1.00 95.12 237 LYS A C 1
ATOM 1953 O O . LYS A 1 237 ? -21.521 -4.061 27.242 1.00 95.12 237 LYS A O 1
ATOM 1958 N N . ASN A 1 238 ? -20.786 -2.231 26.176 1.00 95.62 238 ASN A N 1
ATOM 1959 C CA . ASN A 1 238 ? -21.180 -1.312 27.245 1.00 95.62 238 ASN A CA 1
ATOM 1960 C C . ASN A 1 238 ? -22.703 -1.328 27.473 1.00 95.62 238 ASN A C 1
ATOM 1962 O O . ASN A 1 238 ? -23.157 -1.232 28.611 1.00 95.62 238 ASN A O 1
ATOM 1966 N N . LEU A 1 239 ? -23.504 -1.450 26.408 1.00 94.19 239 LEU A N 1
ATOM 1967 C CA . LEU A 1 239 ? -24.959 -1.551 26.515 1.00 94.19 239 LEU A CA 1
ATOM 1968 C C . LEU A 1 239 ? -25.389 -2.855 27.205 1.00 94.19 239 LEU A C 1
ATOM 1970 O O . LEU A 1 239 ? -26.237 -2.814 28.093 1.00 94.19 239 LEU A O 1
ATOM 1974 N N . GLU A 1 240 ? -24.777 -3.985 26.855 1.00 93.75 240 GLU A N 1
ATOM 1975 C CA . GLU A 1 240 ? -25.028 -5.285 27.495 1.00 93.75 240 GLU A CA 1
ATOM 1976 C C . GLU A 1 240 ? -24.673 -5.269 28.994 1.00 93.75 240 GLU A C 1
ATOM 1978 O O . GLU A 1 240 ? -25.451 -5.736 29.836 1.00 93.75 240 GLU A O 1
ATOM 1983 N N . GLU A 1 241 ? -23.534 -4.669 29.356 1.00 95.31 241 GLU A N 1
ATOM 1984 C CA . GLU A 1 241 ? -23.128 -4.480 30.755 1.00 95.31 241 GLU A CA 1
ATOM 1985 C C . GLU A 1 241 ? -24.126 -3.590 31.516 1.00 95.31 241 GLU A C 1
ATOM 1987 O O . GLU A 1 241 ? -24.555 -3.938 32.621 1.00 95.31 241 GLU A O 1
ATOM 1992 N N . ASN A 1 242 ? -24.571 -2.487 30.904 1.00 93.88 242 ASN A N 1
ATOM 1993 C CA . ASN A 1 242 ? -25.568 -1.590 31.492 1.00 93.88 242 ASN A CA 1
ATOM 1994 C C . ASN A 1 242 ? -26.927 -2.279 31.696 1.00 93.88 242 ASN A C 1
ATOM 1996 O O . ASN A 1 242 ? -27.539 -2.124 32.754 1.00 93.88 242 ASN A O 1
ATOM 2000 N N . ILE A 1 243 ? -27.399 -3.069 30.724 1.00 93.69 243 ILE A N 1
ATOM 2001 C CA . ILE A 1 243 ? -28.647 -3.842 30.843 1.00 93.69 243 ILE A CA 1
ATOM 2002 C C . ILE A 1 243 ? -28.538 -4.858 31.984 1.00 93.69 243 ILE A C 1
ATOM 2004 O O . ILE A 1 243 ? -29.468 -4.999 32.782 1.00 93.69 243 ILE A O 1
ATOM 2008 N N . THR A 1 244 ? -27.391 -5.525 32.114 1.00 93.38 244 THR A N 1
ATOM 2009 C CA . THR A 1 244 ? -27.143 -6.483 33.201 1.00 93.38 244 THR A CA 1
ATOM 2010 C C . THR A 1 244 ? -27.218 -5.800 34.571 1.00 93.38 244 THR A C 1
ATOM 2012 O O . THR A 1 244 ? -27.928 -6.272 35.462 1.00 93.38 244 THR A O 1
ATOM 2015 N N . GLN A 1 245 ? -26.557 -4.649 34.734 1.00 95.06 245 GLN A N 1
ATOM 2016 C CA . GLN A 1 245 ? -26.596 -3.874 35.980 1.00 95.06 245 GLN A CA 1
ATOM 2017 C C . GLN A 1 245 ? -28.008 -3.380 36.313 1.00 95.06 245 GLN A C 1
ATOM 2019 O O . GLN A 1 245 ? -28.464 -3.519 37.449 1.00 95.06 245 GLN A O 1
ATOM 2024 N N . LEU A 1 246 ? -28.729 -2.847 35.324 1.00 94.56 246 LEU A N 1
ATOM 2025 C CA . LEU A 1 246 ? -30.113 -2.415 35.506 1.00 94.56 246 LEU A CA 1
ATOM 2026 C C . LEU A 1 246 ? -31.016 -3.586 35.913 1.00 94.56 246 LEU A C 1
ATOM 2028 O O . LEU A 1 246 ? -31.858 -3.420 36.792 1.00 94.56 246 LEU A O 1
ATOM 2032 N N . THR A 1 247 ? -30.804 -4.780 35.354 1.00 93.19 247 THR A N 1
ATOM 2033 C CA . THR A 1 247 ? -31.601 -5.973 35.684 1.00 93.19 247 THR A CA 1
ATOM 2034 C C . THR A 1 247 ? -31.398 -6.353 37.150 1.00 93.19 247 THR A C 1
ATOM 2036 O O . THR A 1 247 ? -32.357 -6.659 37.861 1.00 93.19 247 THR A O 1
ATOM 2039 N N . GLN A 1 248 ? -30.161 -6.252 37.645 1.00 94.81 248 GLN A N 1
ATOM 2040 C CA . GLN A 1 248 ? -29.837 -6.492 39.049 1.00 94.81 248 GLN A CA 1
ATOM 2041 C C . GLN A 1 248 ? -30.464 -5.445 39.987 1.00 94.81 248 GLN A C 1
ATOM 2043 O O . GLN A 1 248 ? -30.980 -5.797 41.053 1.00 94.81 248 GLN A O 1
ATOM 2048 N N . ILE A 1 249 ? -30.460 -4.165 39.598 1.00 95.69 249 ILE A N 1
ATOM 2049 C CA . ILE A 1 249 ? -31.114 -3.087 40.356 1.00 95.69 249 ILE A CA 1
ATOM 2050 C C . ILE A 1 249 ? -32.625 -3.325 40.421 1.00 95.69 249 ILE A C 1
ATOM 2052 O O . ILE A 1 249 ? -33.195 -3.311 41.511 1.00 95.69 249 ILE A O 1
ATOM 2056 N N . VAL A 1 250 ? -33.266 -3.596 39.280 1.00 95.81 250 VAL A N 1
ATOM 2057 C CA . VAL A 1 250 ? -34.708 -3.877 39.199 1.00 95.81 250 VAL A CA 1
ATOM 2058 C C . VAL A 1 250 ? -35.073 -5.079 40.071 1.00 95.81 250 VAL A C 1
ATOM 2060 O O . VAL A 1 250 ? -35.996 -4.977 40.878 1.00 95.81 250 VAL A O 1
ATOM 2063 N N . GLY A 1 251 ? -34.301 -6.170 40.011 1.00 94.56 251 GLY A N 1
ATOM 2064 C CA . GLY A 1 251 ? -34.509 -7.337 40.876 1.00 94.56 251 GLY A CA 1
ATOM 2065 C C . GLY A 1 251 ? -34.365 -7.018 42.371 1.00 94.56 251 GLY A C 1
ATOM 2066 O O . GLY A 1 251 ? -35.145 -7.501 43.193 1.00 94.56 251 GLY A O 1
ATOM 2067 N N . THR A 1 252 ? -33.423 -6.144 42.735 1.00 96.75 252 THR A N 1
ATOM 2068 C CA . THR A 1 252 ? -33.260 -5.673 44.121 1.00 96.75 252 THR A CA 1
ATOM 2069 C C . THR A 1 252 ? -34.473 -4.858 44.579 1.00 96.75 252 THR A C 1
ATOM 2071 O O . THR A 1 252 ? -35.002 -5.102 45.664 1.00 96.75 252 THR A O 1
ATOM 2074 N N . ILE A 1 253 ? -34.963 -3.930 43.747 1.00 96.19 253 ILE A N 1
ATOM 2075 C CA . ILE A 1 253 ? -36.161 -3.126 44.039 1.00 96.19 253 ILE A CA 1
ATOM 2076 C C . ILE A 1 253 ? -37.388 -4.032 44.188 1.00 96.19 253 ILE A C 1
ATOM 2078 O O . ILE A 1 253 ? -38.163 -3.855 45.127 1.00 96.19 253 ILE A O 1
ATOM 2082 N N . GLN A 1 254 ? -37.540 -5.035 43.321 1.00 94.69 254 GLN A N 1
ATOM 2083 C CA . GLN A 1 254 ? -38.653 -5.981 43.380 1.00 94.69 254 GLN A CA 1
ATOM 2084 C C . GLN A 1 254 ? -38.619 -6.818 44.671 1.00 94.69 254 GLN A C 1
ATOM 2086 O O . GLN A 1 254 ? -39.648 -6.993 45.327 1.00 94.69 254 GLN A O 1
ATOM 2091 N N . SER A 1 255 ? -37.431 -7.250 45.114 1.00 96.12 255 SER A N 1
ATOM 2092 C CA . SER A 1 255 ? -37.256 -7.905 46.419 1.00 96.12 255 SER A CA 1
ATOM 2093 C C . SER A 1 255 ? -37.645 -6.986 47.586 1.00 96.12 255 SER A C 1
ATOM 2095 O O . SER A 1 255 ? -38.350 -7.418 48.501 1.00 96.12 255 SER A O 1
ATOM 2097 N N . ILE A 1 256 ? -37.227 -5.714 47.561 1.00 96.44 256 ILE A N 1
ATOM 2098 C CA . ILE A 1 256 ? -37.589 -4.723 48.591 1.00 96.44 256 ILE A CA 1
ATOM 2099 C C . ILE A 1 256 ? -39.105 -4.494 48.607 1.00 96.44 256 ILE A C 1
ATOM 2101 O O . ILE A 1 256 ? -39.715 -4.472 49.678 1.00 96.44 256 ILE A O 1
ATOM 2105 N N . ALA A 1 257 ? -39.733 -4.364 47.437 1.00 96.19 257 ALA A N 1
ATOM 2106 C CA . ALA A 1 257 ? -41.175 -4.195 47.307 1.00 96.19 257 ALA A CA 1
ATOM 2107 C C . ALA A 1 257 ? -41.930 -5.395 47.898 1.00 96.19 257 ALA A C 1
ATOM 2109 O O . ALA A 1 257 ? -42.819 -5.212 48.729 1.00 96.19 257 ALA A O 1
ATOM 2110 N N . SER A 1 258 ? -41.511 -6.624 47.579 1.00 94.38 258 SER A N 1
ATOM 2111 C CA . SER A 1 258 ? -42.098 -7.840 48.154 1.00 94.38 258 SER A CA 1
ATOM 2112 C C . SER A 1 258 ? -41.959 -7.895 49.682 1.00 94.38 258 SER A C 1
ATOM 2114 O O . SER A 1 258 ? -42.914 -8.246 50.376 1.00 94.38 258 SER A O 1
ATOM 2116 N N . GLN A 1 259 ? -40.800 -7.526 50.235 1.00 96.75 259 GLN A N 1
ATOM 2117 C CA . GLN A 1 259 ? -40.601 -7.467 51.690 1.00 96.75 259 GLN A CA 1
ATOM 2118 C C . GLN A 1 259 ? -41.475 -6.393 52.345 1.00 96.75 259 GLN A C 1
ATOM 2120 O O . GLN A 1 259 ? -42.092 -6.637 53.381 1.00 96.75 259 GLN A O 1
ATOM 2125 N N . THR A 1 260 ? -41.574 -5.223 51.717 1.00 95.69 260 THR A N 1
ATOM 2126 C CA . THR A 1 260 ? -42.408 -4.107 52.185 1.00 95.69 260 THR A CA 1
ATOM 2127 C C . THR A 1 260 ? -43.885 -4.496 52.193 1.00 95.69 260 THR A C 1
ATOM 2129 O O . THR A 1 260 ? -44.599 -4.199 53.149 1.00 95.69 260 THR A O 1
ATOM 2132 N N . ASN A 1 261 ? -44.332 -5.237 51.177 1.00 93.94 261 ASN A N 1
ATOM 2133 C CA . ASN A 1 261 ? -45.684 -5.777 51.096 1.00 93.94 261 ASN A CA 1
ATOM 2134 C C . ASN A 1 261 ? -45.990 -6.744 52.257 1.00 93.94 261 ASN A C 1
ATOM 2136 O O . ASN A 1 261 ? -47.046 -6.648 52.884 1.00 93.94 261 ASN A O 1
ATOM 2140 N N . LEU A 1 262 ? -45.049 -7.636 52.591 1.00 94.88 262 LEU A N 1
ATOM 2141 C CA . LEU A 1 262 ? -45.176 -8.555 53.730 1.00 94.88 262 LEU A CA 1
ATOM 2142 C C . LEU A 1 262 ? -45.185 -7.816 55.078 1.00 94.88 262 LEU A C 1
ATOM 2144 O O . LEU A 1 262 ? -45.994 -8.134 55.950 1.00 94.88 262 LEU A O 1
ATOM 2148 N N . LEU A 1 263 ? -44.325 -6.808 55.249 1.00 95.06 263 LEU A N 1
ATOM 2149 C CA . LEU A 1 263 ? -44.300 -5.967 56.451 1.00 95.06 263 LEU A CA 1
ATOM 2150 C C . LEU A 1 263 ? -45.621 -5.214 56.640 1.00 95.06 263 LEU A C 1
ATOM 2152 O O . LEU A 1 263 ? -46.163 -5.191 57.744 1.00 95.06 263 LEU A O 1
ATOM 2156 N N . ALA A 1 264 ? -46.165 -4.652 55.560 1.00 95.19 264 ALA A N 1
ATOM 2157 C CA . ALA A 1 264 ? -47.457 -3.980 55.566 1.00 95.19 264 ALA A CA 1
ATOM 2158 C C . ALA A 1 264 ? -48.606 -4.936 55.921 1.00 95.19 264 ALA A C 1
ATOM 2160 O O . ALA A 1 264 ? -49.484 -4.581 56.705 1.00 95.19 264 ALA A O 1
ATOM 2161 N N . LEU A 1 265 ? -48.580 -6.170 55.406 1.00 93.56 265 LEU A N 1
ATOM 2162 C CA . LEU A 1 265 ? -49.557 -7.200 55.760 1.00 93.56 265 LEU A CA 1
ATOM 2163 C C . LEU A 1 265 ? -49.508 -7.539 57.258 1.00 93.56 265 LEU A C 1
ATOM 2165 O O . LEU A 1 265 ? -50.550 -7.563 57.911 1.00 93.56 265 LEU A O 1
ATOM 2169 N N . ASN A 1 266 ? -48.312 -7.743 57.815 1.00 94.00 266 ASN A N 1
ATOM 2170 C CA . ASN A 1 266 ? -48.139 -8.005 59.246 1.00 94.00 266 ASN A CA 1
ATOM 2171 C C . ASN A 1 266 ? -48.627 -6.826 60.102 1.00 94.00 266 ASN A C 1
ATOM 2173 O O . ASN A 1 266 ? -49.334 -7.031 61.088 1.00 94.00 266 ASN A O 1
ATOM 2177 N N . ALA A 1 267 ? -48.310 -5.592 59.698 1.00 92.94 267 ALA A N 1
ATOM 2178 C CA . ALA A 1 267 ? -48.778 -4.385 60.374 1.00 92.94 267 ALA A CA 1
ATOM 2179 C C . ALA A 1 267 ? -50.310 -4.256 60.339 1.00 92.94 267 ALA A C 1
ATOM 2181 O O . ALA A 1 267 ? -50.914 -3.881 61.341 1.00 92.94 267 ALA A O 1
ATOM 2182 N N . ALA A 1 268 ? -50.953 -4.611 59.221 1.00 92.94 268 ALA A N 1
ATOM 2183 C CA . ALA A 1 268 ? -52.410 -4.614 59.106 1.00 92.94 268 ALA A CA 1
ATOM 2184 C C . ALA A 1 268 ? -53.067 -5.653 60.034 1.00 92.94 268 ALA A C 1
ATOM 2186 O O . ALA A 1 268 ? -54.090 -5.357 60.654 1.00 92.94 268 ALA A O 1
ATOM 2187 N N . ILE A 1 269 ? -52.474 -6.848 60.166 1.00 91.81 269 ILE A N 1
ATOM 2188 C CA . ILE A 1 269 ? -52.946 -7.895 61.089 1.00 91.81 269 ILE A CA 1
ATOM 2189 C C . ILE A 1 269 ? -52.854 -7.413 62.543 1.00 91.81 269 ILE A C 1
ATOM 2191 O O . ILE A 1 269 ? -53.821 -7.537 63.294 1.00 91.81 269 ILE A O 1
ATOM 2195 N N . GLU A 1 270 ? -51.722 -6.827 62.937 1.00 93.06 270 GLU A N 1
ATOM 2196 C CA . GLU A 1 270 ? -51.531 -6.338 64.307 1.00 93.06 270 GLU A CA 1
ATOM 2197 C C . GLU A 1 270 ? -52.444 -5.139 64.614 1.00 93.06 270 GLU A C 1
ATOM 2199 O O . GLU A 1 270 ? -53.056 -5.070 65.681 1.00 93.06 270 GLU A O 1
ATOM 2204 N N . ALA A 1 271 ? -52.635 -4.238 63.645 1.00 93.25 271 ALA A N 1
ATOM 2205 C CA . ALA A 1 271 ? -53.583 -3.133 63.752 1.00 93.25 271 ALA A CA 1
ATOM 2206 C C . ALA A 1 271 ? -55.030 -3.624 63.939 1.00 93.25 271 ALA A C 1
ATOM 2208 O O . ALA A 1 271 ? -55.762 -3.072 64.761 1.00 93.25 271 ALA A O 1
ATOM 2209 N N . ALA A 1 272 ? -55.438 -4.687 63.234 1.00 91.06 272 ALA A N 1
ATOM 2210 C CA . ALA A 1 272 ? -56.745 -5.314 63.433 1.00 91.06 272 ALA A CA 1
ATOM 2211 C C . ALA A 1 272 ? -56.877 -5.934 64.836 1.00 91.06 272 ALA A C 1
ATOM 2213 O O . ALA A 1 272 ? -57.936 -5.844 65.459 1.00 91.06 272 ALA A O 1
ATOM 2214 N N . ARG A 1 273 ? -55.793 -6.518 65.360 1.00 92.50 273 ARG A N 1
ATOM 2215 C CA . ARG A 1 273 ? -55.743 -7.135 66.693 1.00 92.50 273 ARG A CA 1
ATOM 2216 C C . ARG A 1 273 ? -55.855 -6.115 67.831 1.00 92.50 273 ARG A C 1
ATOM 2218 O O . ARG A 1 273 ? -56.477 -6.408 68.847 1.00 92.50 273 ARG A O 1
ATOM 2225 N N . ALA A 1 274 ? -55.303 -4.916 67.642 1.00 91.81 274 ALA A N 1
ATOM 2226 C CA . ALA A 1 274 ? -55.387 -3.795 68.582 1.00 91.81 274 ALA A CA 1
ATOM 2227 C C . ALA A 1 274 ? -56.763 -3.088 68.617 1.00 91.81 274 ALA A C 1
ATOM 2229 O O . ALA A 1 274 ? -56.980 -2.206 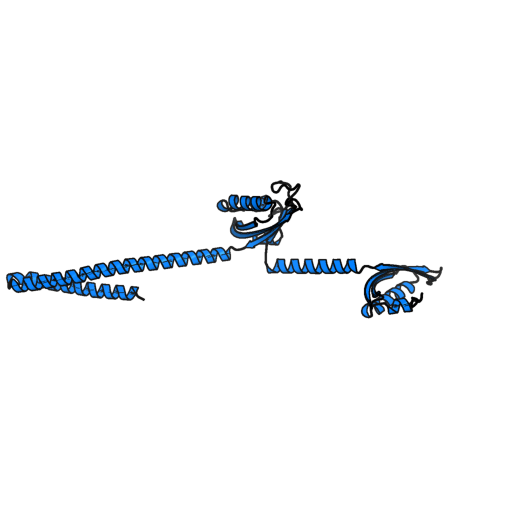69.453 1.00 91.81 274 ALA A O 1
ATOM 2230 N N . GLY A 1 275 ? -57.707 -3.451 67.739 1.00 89.44 275 GLY A N 1
ATOM 2231 C CA . GLY A 1 275 ? -59.068 -2.906 67.738 1.00 89.44 275 GLY A CA 1
ATOM 2232 C C . GLY A 1 275 ? -59.114 -1.394 67.477 1.00 89.44 275 GLY A C 1
ATOM 2233 O O . GLY A 1 275 ? -58.510 -0.896 66.529 1.00 89.44 275 GLY A O 1
ATOM 2234 N N . GLU A 1 276 ? -59.835 -0.640 68.315 1.00 86.75 276 GLU A N 1
ATOM 2235 C CA . GLU A 1 276 ? -59.973 0.823 68.174 1.00 86.75 276 GLU A CA 1
ATOM 2236 C C . GLU A 1 276 ? -58.623 1.563 68.237 1.00 86.75 276 GLU A C 1
ATOM 2238 O O . GLU A 1 276 ? -58.422 2.522 67.492 1.00 86.75 276 GLU A O 1
ATOM 2243 N N . ALA A 1 277 ? -57.669 1.082 69.046 1.00 84.81 277 ALA A N 1
ATOM 2244 C CA . ALA A 1 277 ? -56.341 1.689 69.176 1.00 84.81 277 ALA A CA 1
ATOM 2245 C C . ALA A 1 277 ? -55.463 1.509 67.918 1.00 84.81 277 ALA A C 1
ATOM 2247 O O . ALA A 1 277 ? -54.515 2.265 67.711 1.00 84.81 277 ALA A O 1
ATOM 2248 N N . GLY A 1 278 ? -55.783 0.534 67.058 1.00 88.06 278 GLY A N 1
ATOM 2249 C CA . GLY A 1 278 ? -55.032 0.214 65.841 1.00 88.06 278 GLY A CA 1
ATOM 2250 C C . GLY A 1 278 ? -55.523 0.911 64.567 1.00 88.06 278 GLY A C 1
ATOM 2251 O O . GLY A 1 278 ? -54.856 0.820 63.537 1.00 88.06 278 GLY A O 1
ATOM 2252 N N . ARG A 1 279 ? -56.652 1.639 64.598 1.00 87.50 279 ARG A N 1
ATOM 2253 C CA . ARG A 1 279 ? -57.278 2.226 63.390 1.00 87.50 279 ARG A CA 1
ATOM 2254 C C . ARG A 1 279 ? -56.335 3.100 62.555 1.00 87.50 279 ARG A C 1
ATOM 2256 O O . ARG A 1 279 ? -56.339 2.988 61.334 1.00 87.50 279 ARG A O 1
ATOM 2263 N N . GLY A 1 280 ? -55.523 3.945 63.194 1.00 86.50 280 GLY A N 1
ATOM 2264 C CA . GLY A 1 280 ? -54.555 4.798 62.491 1.00 86.50 280 GLY A CA 1
ATOM 2265 C C . GLY A 1 280 ? -53.445 3.996 61.803 1.00 86.50 280 GLY A C 1
ATOM 2266 O O . GLY A 1 280 ? -53.104 4.269 60.654 1.00 86.50 280 GLY A O 1
ATOM 2267 N N . PHE A 1 281 ? -52.939 2.953 62.468 1.00 89.31 281 PHE A N 1
ATOM 2268 C CA . PHE A 1 281 ? -51.929 2.051 61.906 1.00 89.31 281 PHE A CA 1
ATOM 2269 C C . PHE A 1 281 ? -52.471 1.218 60.738 1.00 89.31 281 PHE A C 1
ATOM 2271 O O . PHE A 1 281 ? -51.741 0.990 59.776 1.00 89.31 281 PHE A O 1
ATOM 2278 N N . ALA A 1 282 ? -53.748 0.823 60.773 1.00 90.94 282 ALA A N 1
ATOM 2279 C CA . ALA A 1 282 ? -54.381 0.076 59.685 1.00 90.94 282 ALA A CA 1
ATOM 2280 C C . ALA A 1 282 ? -54.399 0.863 58.360 1.00 90.94 282 ALA A C 1
ATOM 2282 O O . ALA A 1 282 ? -54.149 0.286 57.303 1.00 90.94 282 ALA A O 1
ATOM 2283 N N . VAL A 1 283 ? -54.645 2.180 58.412 1.00 93.06 283 VAL A N 1
ATOM 2284 C CA . VAL A 1 283 ? -54.641 3.049 57.219 1.00 93.06 283 VAL A CA 1
ATOM 2285 C C . VAL A 1 283 ? -53.238 3.156 56.623 1.00 93.06 283 VAL A C 1
ATOM 2287 O O . VAL A 1 283 ? -53.067 2.995 55.417 1.00 93.06 283 VAL A O 1
ATOM 2290 N N . VAL A 1 284 ? -52.223 3.374 57.465 1.00 93.94 284 VAL A N 1
ATOM 2291 C CA . VAL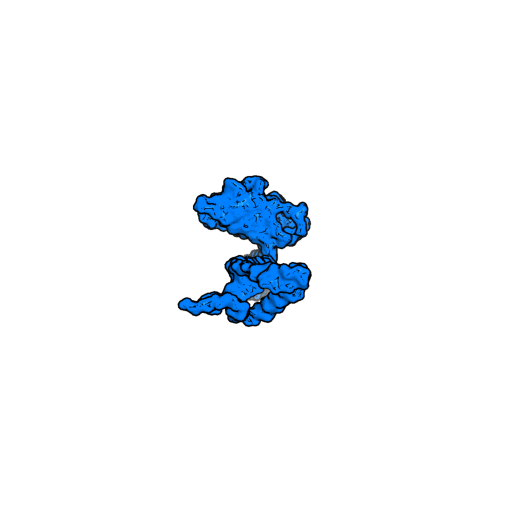 A 1 284 ? -50.823 3.453 57.015 1.00 93.94 284 VAL A CA 1
ATOM 2292 C C . VAL A 1 284 ? -50.372 2.122 56.412 1.00 93.94 284 VAL A C 1
ATOM 2294 O O . VAL A 1 284 ? -49.735 2.112 55.362 1.00 93.94 284 VAL A O 1
ATOM 2297 N N . ALA A 1 285 ? -50.732 0.997 57.035 1.00 94.38 285 ALA A N 1
ATOM 2298 C CA . ALA A 1 285 ? -50.404 -0.331 56.530 1.00 94.38 285 ALA A CA 1
ATOM 2299 C C . ALA A 1 285 ? -51.013 -0.593 55.139 1.00 94.38 285 ALA A C 1
ATOM 2301 O O . ALA A 1 285 ? -50.312 -1.093 54.261 1.00 94.38 285 ALA A O 1
ATOM 2302 N N . ASP A 1 286 ? -52.274 -0.217 54.895 1.00 93.81 286 ASP A N 1
ATOM 2303 C CA . ASP A 1 286 ? -52.883 -0.369 53.564 1.00 93.81 286 ASP A CA 1
ATOM 2304 C C . ASP A 1 286 ? -52.209 0.525 52.506 1.00 93.81 286 ASP A C 1
ATOM 2306 O O . ASP A 1 286 ? -51.979 0.077 51.380 1.00 93.81 286 ASP A O 1
ATOM 2310 N N . GLU A 1 287 ? -51.813 1.749 52.867 1.00 95.50 287 GLU A N 1
ATOM 2311 C CA . GLU A 1 287 ? -51.125 2.665 51.947 1.00 95.50 287 GLU A CA 1
ATOM 2312 C C . GLU A 1 287 ? -49.718 2.165 51.575 1.00 95.50 287 GLU A C 1
ATOM 2314 O O . GLU A 1 287 ? -49.350 2.143 50.398 1.00 95.50 287 GLU A O 1
ATOM 2319 N N . VAL A 1 288 ? -48.952 1.662 52.552 1.00 95.38 288 VAL A N 1
ATOM 2320 C CA . VAL A 1 288 ? -47.640 1.034 52.307 1.00 95.38 288 VAL A CA 1
ATOM 2321 C C . VAL A 1 288 ? -47.788 -0.210 51.427 1.00 95.38 288 VAL A C 1
ATOM 2323 O O . VAL A 1 288 ? -46.980 -0.426 50.521 1.00 95.38 288 VAL A O 1
ATOM 2326 N N . ARG A 1 289 ? -48.842 -1.009 51.635 1.00 94.31 289 ARG A N 1
ATOM 2327 C CA . ARG A 1 289 ? -49.125 -2.196 50.815 1.00 94.31 289 ARG A CA 1
ATOM 2328 C C . ARG A 1 289 ? -49.424 -1.831 49.358 1.00 94.31 289 ARG A C 1
ATOM 2330 O O . ARG A 1 289 ? -48.885 -2.452 48.439 1.00 94.31 289 ARG A O 1
ATOM 2337 N N . LYS A 1 290 ? -50.251 -0.805 49.130 1.00 94.69 290 LYS A N 1
ATOM 2338 C CA . LYS A 1 290 ? -50.541 -0.277 47.784 1.00 94.69 290 LYS A CA 1
ATOM 2339 C C . LYS A 1 290 ? -49.281 0.244 47.101 1.00 94.69 290 LYS A C 1
ATOM 2341 O O . LYS A 1 290 ? -49.073 -0.046 45.924 1.00 94.69 290 LYS A O 1
ATOM 2346 N N . LEU A 1 291 ? -48.428 0.965 47.834 1.00 95.44 291 LEU A N 1
ATOM 2347 C CA . LEU A 1 291 ? -47.150 1.452 47.314 1.00 95.44 291 LEU A CA 1
ATOM 2348 C C . LEU A 1 291 ? -46.244 0.287 46.898 1.00 95.44 291 LEU A C 1
ATOM 2350 O O . LEU A 1 291 ? -45.736 0.283 45.783 1.00 95.44 291 LEU A O 1
ATOM 2354 N N . ALA A 1 292 ? -46.101 -0.731 47.749 1.00 95.69 292 ALA A N 1
ATOM 2355 C CA . ALA A 1 292 ? -45.310 -1.922 47.448 1.00 95.69 292 ALA A CA 1
ATOM 2356 C C . ALA A 1 292 ? -45.829 -2.688 46.215 1.00 95.69 292 ALA A C 1
ATOM 2358 O O . ALA A 1 292 ? -45.040 -3.138 45.382 1.00 95.69 292 ALA A O 1
ATOM 2359 N N . THR A 1 293 ? -47.153 -2.786 46.061 1.00 94.56 293 THR A N 1
ATOM 2360 C CA . THR A 1 293 ? -47.786 -3.410 44.887 1.00 94.56 293 THR A CA 1
ATOM 2361 C C . THR A 1 293 ? -47.470 -2.623 43.614 1.00 94.56 293 THR A C 1
ATOM 2363 O O . THR A 1 293 ? -46.953 -3.190 42.656 1.00 94.56 293 THR A O 1
ATOM 2366 N N . ARG A 1 294 ? -47.659 -1.296 43.634 1.00 95.56 294 ARG A N 1
ATOM 2367 C CA . ARG A 1 294 ? -47.320 -0.412 42.505 1.00 95.56 294 ARG A CA 1
ATOM 2368 C C . ARG A 1 294 ? -45.841 -0.461 42.131 1.00 95.56 294 ARG A C 1
ATOM 2370 O O . ARG A 1 294 ? -45.513 -0.443 40.949 1.00 95.56 294 ARG A O 1
ATOM 2377 N N . THR A 1 295 ? -44.949 -0.530 43.119 1.00 95.75 295 THR A N 1
ATOM 2378 C CA . THR A 1 295 ? -43.510 -0.683 42.868 1.00 95.75 295 THR A CA 1
ATOM 2379 C C . THR A 1 295 ? -43.218 -2.003 42.161 1.00 95.75 295 THR A C 1
ATOM 2381 O O . THR A 1 295 ? -42.441 -2.007 41.213 1.00 95.75 295 THR A O 1
ATOM 2384 N N . THR A 1 296 ? -43.871 -3.097 42.571 1.00 94.31 296 THR A N 1
ATOM 2385 C CA . THR A 1 296 ? -43.717 -4.416 41.934 1.00 94.31 296 THR A CA 1
ATOM 2386 C C . THR A 1 296 ? -44.148 -4.370 40.466 1.00 94.31 296 THR A C 1
ATOM 2388 O O . THR A 1 296 ? -43.364 -4.728 39.588 1.00 94.31 296 THR A O 1
ATOM 2391 N N . GLU A 1 297 ? -45.338 -3.833 40.189 1.00 94.19 297 GLU A N 1
ATOM 2392 C CA . GLU A 1 297 ? -45.858 -3.665 38.824 1.00 94.19 297 GLU A CA 1
ATOM 2393 C C . GLU A 1 297 ? -44.920 -2.809 37.952 1.00 94.19 297 GLU A C 1
ATOM 2395 O O . GLU A 1 297 ? -44.628 -3.160 36.807 1.00 94.19 297 GLU A O 1
ATOM 2400 N N . ALA A 1 298 ? -44.390 -1.707 38.497 1.00 93.56 298 ALA A N 1
ATOM 2401 C CA . ALA A 1 298 ? -43.450 -0.842 37.785 1.00 93.56 298 ALA A CA 1
ATOM 2402 C C . ALA A 1 298 ? -42.115 -1.548 37.484 1.00 93.56 298 ALA A C 1
ATOM 2404 O O . ALA A 1 298 ? -41.571 -1.401 36.387 1.00 93.56 298 ALA A O 1
ATOM 2405 N N . THR A 1 299 ? -41.591 -2.340 38.428 1.00 94.31 299 THR A N 1
ATOM 2406 C CA . THR A 1 299 ? -40.369 -3.128 38.208 1.00 94.31 299 THR A CA 1
ATOM 2407 C C . THR A 1 299 ? -40.558 -4.235 37.174 1.00 94.31 299 THR A C 1
ATOM 2409 O O . THR A 1 299 ? -39.665 -4.449 36.358 1.00 94.31 299 THR A O 1
ATOM 2412 N N . GLU A 1 300 ? -41.722 -4.888 37.133 1.00 91.75 300 GLU A N 1
ATOM 2413 C CA . GLU A 1 300 ? -42.035 -5.903 36.117 1.00 91.75 300 GLU A CA 1
ATOM 2414 C C . GLU A 1 300 ? -42.120 -5.294 34.713 1.00 91.75 300 GLU A C 1
ATOM 2416 O O . GLU A 1 300 ? -41.577 -5.848 33.753 1.00 91.75 300 GLU A O 1
ATOM 2421 N N . GLN A 1 301 ? -42.730 -4.112 34.589 1.00 92.06 301 GLN A N 1
ATOM 2422 C CA . GLN A 1 301 ? -42.750 -3.370 33.328 1.00 92.06 301 GLN A CA 1
ATOM 2423 C C . GLN A 1 301 ? -41.335 -2.996 32.871 1.00 92.06 301 GLN A C 1
ATOM 2425 O O . GLN A 1 301 ? -40.989 -3.246 31.714 1.00 92.06 301 GLN A O 1
ATOM 2430 N N . ALA A 1 302 ? -40.499 -2.470 33.773 1.00 91.12 302 ALA A N 1
ATOM 2431 C CA . ALA A 1 302 ? -39.110 -2.130 33.468 1.00 91.12 302 ALA A CA 1
ATOM 2432 C C . ALA A 1 302 ? -38.303 -3.358 33.006 1.00 91.12 302 ALA A C 1
ATOM 2434 O O . ALA A 1 302 ? -37.631 -3.296 31.977 1.00 91.12 302 ALA A O 1
ATOM 2435 N N . ALA A 1 303 ? -38.439 -4.496 33.696 1.00 89.75 303 ALA A N 1
ATOM 2436 C CA . ALA A 1 303 ? -37.790 -5.747 33.306 1.00 89.75 303 ALA A CA 1
ATOM 2437 C C . ALA A 1 303 ? -38.237 -6.225 31.910 1.00 89.75 303 ALA A C 1
ATOM 2439 O O . ALA A 1 303 ? -37.409 -6.646 31.100 1.00 89.75 303 ALA A O 1
ATOM 2440 N N . SER A 1 304 ? -39.532 -6.107 31.590 1.00 88.12 304 SER A N 1
ATOM 2441 C CA . SER A 1 304 ? -40.064 -6.504 30.278 1.00 88.12 304 SER A CA 1
ATOM 2442 C C . SER A 1 304 ? -39.515 -5.659 29.123 1.00 88.12 304 SER A C 1
ATOM 2444 O O . SER A 1 304 ? -39.250 -6.191 28.046 1.00 88.12 304 SER A O 1
ATOM 2446 N N . MET A 1 305 ? -39.298 -4.357 29.348 1.00 87.19 305 MET A N 1
ATOM 2447 C CA . MET A 1 305 ? -38.733 -3.450 28.346 1.00 87.19 305 MET A CA 1
ATOM 2448 C C . MET A 1 305 ? -37.269 -3.756 28.042 1.00 87.19 305 MET A C 1
ATOM 2450 O O . MET A 1 305 ? -36.842 -3.598 26.908 1.00 87.19 305 MET A O 1
ATOM 2454 N N . MET A 1 306 ? -36.514 -4.189 29.049 1.00 83.12 306 MET A N 1
ATOM 2455 C CA . MET A 1 306 ? -35.094 -4.521 28.915 1.00 83.12 306 MET A CA 1
ATOM 2456 C C . MET A 1 306 ? -34.849 -5.903 28.299 1.00 83.12 306 MET A C 1
ATOM 2458 O O . MET A 1 306 ? -33.728 -6.214 27.914 1.00 83.12 306 MET A O 1
ATOM 2462 N N . SER A 1 307 ? -35.893 -6.732 28.229 1.00 76.06 307 SER A N 1
ATOM 2463 C CA . SER A 1 307 ? -35.860 -8.081 27.650 1.00 76.06 307 SER A CA 1
ATOM 2464 C C . SER A 1 307 ? -36.210 -8.104 26.152 1.00 76.06 307 SER A C 1
ATOM 2466 O O . SER A 1 307 ? -36.318 -9.185 25.571 1.00 76.06 307 SER A O 1
ATOM 2468 N N . ARG A 1 308 ? -36.463 -6.935 25.550 1.00 61.31 308 ARG A N 1
ATOM 2469 C CA . ARG A 1 308 ? -36.800 -6.733 24.133 1.00 61.31 308 ARG A CA 1
ATOM 2470 C C . ARG A 1 308 ? -35.605 -6.203 23.361 1.00 61.31 308 ARG A C 1
ATOM 2472 O O . ARG A 1 308 ? -35.477 -6.623 22.192 1.00 61.31 308 ARG A O 1
#

Organism: Pseudomonas savastanoi (NCBI:txid29438)

Foldseek 3Di:
DPDQDPDPVSFLVFWDPVCSVVLVVLVVVCQPPLVNPRWRWDWTWGADPVRDTFIWTKTWGFDADPRSHGDDIDIDIHTCRVVVVVVVVVVVVVVVVVVVCVVQLWWKKKWFDPPLDPPPQPTFIDTDCSNQVVLPHHDCVQQPRGPCSFLVFFDPVCNVVLVVLVVVCQPPLVNPRWQWDWTWGQGPVRDTFIKIKGKHFDADPSSRTGMIMIIIHGCRVVVVVVVVVVVVVVVVVVLVVVLVVVLVVLVVQLVVLVVQLVVLVVQLVVLVVVPPVSVVSNVVSVVSNVVSVVSNVVSVVVNVVSVD

Mean predicted aligned error: 10.87 Å

InterPro domains:
  IPR000014 PAS domain [TIGR00229] (12-85)
  IPR000014 PAS domain [cd00130] (10-80)
  IPR000014 PAS domain [cd00130] (125-219)
  IPR000700 PAS-associated, C-terminal [PS50113] (40-92)
  IPR001610 PAC motif [SM00086] (41-83)
  IPR001610 PAC motif [SM00086] (180-222)
  IPR004089 Methyl-accepting chemotaxis protein (MCP) signalling domain [PF00015] (234-305)
  IPR004089 Methyl-accepting chemotaxis protein (MCP) signalling domain [PS50111] (237-308)
  IPR004090 Chemotaxis methyl-accepting receptor [PR00260] (252-279)
  IPR004090 Chemotaxis methyl-accepting receptor [PR00260] (281-308)
  IPR013655 PAS fold 3 [PF08447] (3-75)
  IPR013655 PAS fold 3 [PF08447] (126-215)
  IPR035965 PAS domain superfamily [SSF55785] (10-82)
  IPR035965 PAS domain superfamily [SSF55785] (124-219)